Protein AF-A0A954S4J7-F1 (afdb_monomer)

pLDDT: mean 93.68, std 12.46, range [39.34, 98.88]

Sequence (283 aa):
RILLGSSFYEDWDGAEIFVKEDPLGNPIDSRHPWNQTTTPKPQKRDFDGKYTWVMSPRWWDKRTGDYLSLDTGGGAIARLWVTALAGSVDMGYVKATGQSVQIHLPKTASFPETSYEWKIPQWSNTLERDRARTYFQAYAAAASLFFLERAFEEVHVGRTKTWTEFTVPENAIGCGFHEAVRGVLSHHSVIRDGKIANYHPYPPTSWNASPRDSLGTPGPYEDAVQNTPLFEENNQDNFKGIDIMRTVRSFDPCLPCGVHMYLGKGKEIQIRHSPTFGVQIPT

Nearest PDB structures (foldseek):
  5aa5-assembly1_E  TM=9.969E-01  e=4.968E-37  Cupriavidus necator H16
  1e3d-assembly2_D  TM=8.107E-01  e=2.197E-09  Desulfovibrio desulfuricans
  8dqv-assembly1_C  TM=7.044E-01  e=3.181E-10  Mycolicibacterium smegmatis MC2 155
  4u9h-assembly1_L  TM=7.704E-01  e=5.607E-09  Nitratidesulfovibrio vulgaris str. 'Miyazaki F'
  1yq9-assembly1_H  TM=7.825E-01  e=1.132E-08  Megalodesulfovibrio gigas

Solvent-accessible surface area (backbone atoms only — not comparable to full-atom values): 16185 Å² total; per-residue (Å²): 68,55,42,47,57,20,25,42,49,52,82,48,85,90,52,77,75,75,45,62,51,48,100,86,68,47,80,44,54,67,41,28,58,64,21,60,56,91,44,80,41,94,71,79,75,32,89,95,50,34,58,39,74,27,42,19,45,27,47,72,38,85,90,80,70,43,70,40,58,61,60,30,45,25,11,30,32,44,52,49,50,52,44,6,54,64,43,77,46,74,63,87,27,36,33,30,71,47,61,23,34,40,30,40,42,74,59,54,99,88,44,73,58,48,74,48,70,52,62,68,68,97,59,98,46,47,66,48,19,48,50,28,41,58,53,41,53,53,41,52,55,24,51,47,51,51,52,49,54,55,50,49,54,38,48,76,73,66,58,71,83,87,79,78,93,81,79,85,55,48,64,48,75,51,74,50,80,47,79,46,84,38,13,56,27,39,37,25,41,32,32,45,85,62,36,84,70,38,78,36,75,48,37,32,33,20,28,26,59,10,42,36,26,75,85,64,54,53,10,39,46,56,48,53,45,77,70,51,77,82,77,71,88,55,52,86,93,68,56,79,55,62,54,54,54,47,50,49,50,30,36,57,77,42,66,55,57,22,56,72,61,77,67,82,91,66,74,89,77,85,81,78,91,66,98,63,91,84,78,85,75,84,131

Radius of gyration: 22.81 Å; Cα contacts (8 Å, |Δi|>4): 476; chains: 1; bounding box: 56×56×60 Å

Foldseek 3Di:
DWFAWQAQWDFCVVPDAQDQADPVRHGDDCRHQNNGDTGGHDDDADPVTHHYNQIAQFDQDPVVRDGHLDACLQPQLNVFVCQQQVQPDDLVQWGRDNFWIKGWDDDDPPGHTDIDIGGNDPDSALVSLVVSLVVVVSVVVSVVVSVVVVVVVCVVVPNPDDDDDDDQDQWDWDKDWDRDSLGTWMWTFTHHRSHTPGIDIQDRLSSQVHQQGNVRDGHNLVVNLVVFDDPDPDDPVPDPVVRSVSRNCSSPHDVCNRNVDDCDPHDDDPDDDDPDPDDDDDD

Mean predicted aligned error: 5.9 Å

Structure (mmCIF, N/CA/C/O backbone):
data_AF-A0A954S4J7-F1
#
_entry.id   AF-A0A954S4J7-F1
#
loop_
_atom_site.group_PDB
_atom_site.id
_atom_site.type_symbol
_atom_site.label_atom_id
_atom_site.label_alt_id
_atom_site.label_comp_id
_atom_site.label_asym_id
_atom_site.label_entity_id
_atom_site.label_seq_id
_atom_site.pdbx_PDB_ins_code
_atom_site.Cartn_x
_atom_site.Cartn_y
_atom_site.Cartn_z
_atom_site.occupancy
_atom_site.B_iso_or_equiv
_atom_site.auth_seq_id
_atom_site.auth_comp_id
_atom_site.auth_asym_id
_atom_site.auth_atom_id
_atom_site.pdbx_PDB_model_num
ATOM 1 N N . ARG A 1 1 ? -5.813 -8.323 9.628 1.00 93.88 1 ARG A N 1
ATOM 2 C CA . ARG A 1 1 ? -6.948 -8.115 10.556 1.00 93.88 1 ARG A CA 1
ATOM 3 C C . ARG A 1 1 ? -7.154 -6.619 10.711 1.00 93.88 1 ARG A C 1
ATOM 5 O O . ARG A 1 1 ? -6.180 -5.880 10.635 1.00 93.88 1 ARG A O 1
ATOM 12 N N . ILE A 1 2 ? -8.388 -6.173 10.881 1.00 96.69 2 ILE A N 1
ATOM 13 C CA . ILE A 1 2 ? -8.713 -4.772 11.123 1.00 96.69 2 ILE A CA 1
ATOM 14 C C . ILE A 1 2 ? -9.024 -4.634 12.603 1.00 96.69 2 ILE A C 1
ATOM 16 O O . ILE A 1 2 ? -9.966 -5.247 13.100 1.00 96.69 2 ILE A O 1
ATOM 20 N N . LEU A 1 3 ? -8.194 -3.870 13.301 1.00 97.56 3 LEU A N 1
ATOM 21 C CA . LEU A 1 3 ? -8.408 -3.524 14.696 1.00 97.56 3 LEU A CA 1
ATOM 22 C C . LEU A 1 3 ? -9.011 -2.120 14.799 1.00 97.56 3 LEU A C 1
ATOM 24 O O . LEU A 1 3 ? -8.977 -1.321 13.856 1.00 97.56 3 LEU A O 1
ATOM 28 N N . LEU A 1 4 ? -9.554 -1.838 15.978 1.00 96.69 4 LEU A N 1
ATOM 29 C CA . LEU A 1 4 ? -9.932 -0.500 16.422 1.00 96.69 4 LEU A CA 1
ATOM 30 C C . LEU A 1 4 ? -8.982 -0.079 17.553 1.00 96.69 4 LEU A C 1
ATOM 32 O O . LEU A 1 4 ? -7.817 -0.454 17.535 1.00 96.69 4 LEU A O 1
ATOM 36 N N . GLY A 1 5 ? -9.463 0.704 18.516 1.00 95.44 5 GLY A N 1
ATOM 37 C CA . GLY A 1 5 ? -8.677 1.325 19.582 1.00 95.44 5 GLY A CA 1
ATOM 38 C C . GLY A 1 5 ? -9.036 2.800 19.634 1.00 95.44 5 GLY A C 1
ATOM 39 O O . GLY A 1 5 ? -9.903 3.211 20.403 1.00 95.44 5 GLY A O 1
ATOM 40 N N . SER A 1 6 ? -8.482 3.564 18.697 1.00 98.12 6 SER A N 1
ATOM 41 C CA . SER A 1 6 ? -8.613 5.024 18.668 1.00 98.12 6 SER A CA 1
ATOM 42 C C . SER A 1 6 ? -9.487 5.582 17.534 1.00 98.12 6 SER A C 1
ATOM 44 O O . SER A 1 6 ? -9.413 6.771 17.202 1.00 98.12 6 SER A O 1
ATOM 46 N N . SER A 1 7 ? -10.349 4.745 16.954 1.00 97.81 7 SER A N 1
ATOM 47 C CA . SER A 1 7 ? -11.190 5.100 15.804 1.00 97.81 7 SER A CA 1
ATOM 48 C C . SER A 1 7 ? -12.656 5.358 16.179 1.00 97.81 7 SER A C 1
ATOM 50 O O . SER A 1 7 ? -13.206 4.700 17.065 1.00 97.81 7 SER A O 1
ATOM 52 N N . PHE A 1 8 ? -13.322 6.273 15.470 1.00 97.38 8 PHE A N 1
ATOM 53 C CA . PHE A 1 8 ? -14.726 6.676 15.673 1.00 97.38 8 PHE A CA 1
ATOM 54 C C . PHE A 1 8 ? -15.763 5.653 15.167 1.00 97.38 8 PHE A C 1
ATOM 56 O O . PHE A 1 8 ? -16.709 5.995 14.459 1.00 97.38 8 PHE A O 1
ATOM 63 N N . TYR A 1 9 ? -15.599 4.387 15.541 1.00 96.75 9 TYR A N 1
ATOM 64 C CA . TYR A 1 9 ? -16.525 3.300 15.219 1.00 96.75 9 TYR A CA 1
ATOM 65 C C . TYR A 1 9 ? -16.860 2.494 16.469 1.00 96.75 9 TYR A C 1
ATOM 67 O O . TYR A 1 9 ? -16.094 2.483 17.443 1.00 96.75 9 TYR A O 1
ATOM 75 N N . GLU A 1 10 ? -18.013 1.840 16.449 1.00 96.50 10 GLU A N 1
ATOM 76 C CA . GLU A 1 10 ? -18.297 0.722 17.346 1.00 96.50 10 GLU A CA 1
ATOM 77 C C . GLU A 1 10 ? -17.589 -0.530 16.838 1.00 96.50 10 GLU A C 1
ATOM 79 O O . GLU A 1 10 ? -17.357 -0.676 15.636 1.00 96.50 10 GLU A O 1
ATOM 84 N N . ASP A 1 11 ? -17.198 -1.395 17.771 1.00 96.62 11 ASP A N 1
ATOM 85 C CA . ASP A 1 11 ? -16.653 -2.694 17.403 1.00 96.62 11 ASP A CA 1
ATOM 86 C C . ASP A 1 11 ? -17.774 -3.594 16.869 1.00 96.62 11 ASP A C 1
ATOM 88 O O . ASP A 1 11 ? -18.941 -3.419 17.218 1.00 96.62 11 ASP A O 1
ATOM 92 N N . TRP A 1 12 ? -17.418 -4.554 16.022 1.00 96.56 12 TRP A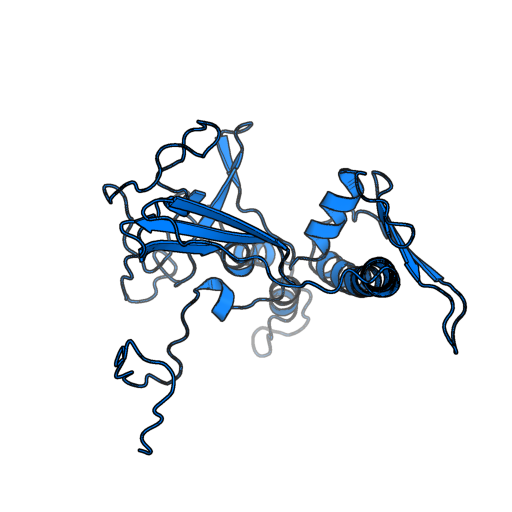 N 1
ATOM 93 C CA . TRP A 1 12 ? -18.344 -5.523 15.436 1.00 96.56 12 TRP A CA 1
ATOM 94 C C . TRP A 1 12 ? -18.236 -6.898 16.106 1.00 96.56 12 TRP A C 1
ATOM 96 O O . TRP A 1 12 ? -18.626 -7.913 15.528 1.00 96.56 12 TRP A O 1
ATOM 106 N N . ASP A 1 13 ? -17.716 -6.952 17.332 1.00 93.31 13 ASP A N 1
ATOM 107 C CA . ASP A 1 13 ? -17.745 -8.166 18.143 1.00 93.31 13 ASP A CA 1
ATOM 108 C C . ASP A 1 13 ? -19.202 -8.620 18.347 1.00 93.31 13 ASP A C 1
ATOM 110 O O . ASP A 1 13 ? -20.055 -7.870 18.820 1.00 93.31 13 ASP A O 1
ATOM 114 N N . GLY A 1 14 ? -19.497 -9.862 17.955 1.00 90.25 14 GLY A N 1
ATOM 115 C CA . GLY A 1 14 ? -20.855 -10.414 17.981 1.00 90.25 14 GLY A CA 1
ATOM 116 C C . GLY A 1 14 ? -21.740 -10.026 16.789 1.00 90.25 14 GLY A C 1
ATOM 117 O O . GLY A 1 14 ? -22.889 -10.464 16.740 1.00 90.25 14 GLY A O 1
ATOM 118 N N . ALA A 1 15 ? -21.228 -9.256 15.822 1.00 94.50 15 ALA A N 1
ATOM 119 C CA . ALA A 1 15 ? -21.902 -9.050 14.542 1.00 94.50 15 ALA A CA 1
ATOM 120 C C . ALA A 1 15 ? -21.935 -10.343 13.704 1.00 94.50 15 ALA A C 1
ATOM 122 O O . ALA A 1 15 ? -21.270 -11.338 14.009 1.00 94.50 15 ALA A O 1
ATOM 123 N N . GLU A 1 16 ? -22.721 -10.325 12.626 1.00 95.50 16 GLU A N 1
ATOM 124 C CA . GLU A 1 16 ? -22.793 -11.438 11.681 1.00 95.50 16 GLU A CA 1
ATOM 125 C C . GLU A 1 16 ? -21.409 -11.766 11.097 1.00 95.50 16 GLU A C 1
ATOM 127 O O . GLU A 1 16 ? -20.689 -10.894 10.611 1.00 95.50 16 GLU A O 1
ATOM 132 N N . ILE A 1 17 ? -21.060 -13.054 11.096 1.00 97.31 17 ILE A N 1
ATOM 133 C CA . ILE A 1 17 ? -19.894 -13.574 10.381 1.00 97.31 17 ILE A CA 1
ATOM 134 C C . ILE A 1 17 ? -20.345 -14.026 8.995 1.00 97.31 17 ILE A C 1
ATOM 136 O O . ILE A 1 17 ? -21.015 -15.051 8.859 1.00 97.31 17 ILE A O 1
ATOM 140 N N . PHE A 1 18 ? -19.956 -13.270 7.970 1.00 97.44 18 PHE A N 1
ATOM 141 C CA . PHE A 1 18 ? -20.301 -13.551 6.578 1.00 97.44 18 PHE A CA 1
ATOM 142 C C . PHE A 1 18 ? -19.505 -14.725 5.996 1.00 97.44 18 PHE A C 1
ATOM 144 O O . PHE A 1 18 ? -20.047 -15.518 5.229 1.00 97.44 18 PHE A O 1
ATOM 151 N N . VAL A 1 19 ? -18.221 -14.836 6.344 1.00 98.12 19 VAL A N 1
ATOM 152 C CA . VAL A 1 19 ? -17.259 -15.764 5.737 1.00 98.12 19 VAL A CA 1
ATOM 153 C C . VAL A 1 19 ? -16.455 -16.458 6.830 1.00 98.12 19 VAL A C 1
ATOM 155 O O . VAL A 1 19 ? -15.641 -15.835 7.507 1.00 98.12 19 VAL A O 1
ATOM 158 N N . LYS A 1 20 ? -16.676 -17.763 7.007 1.00 98.06 20 LYS A N 1
ATOM 159 C CA . LYS A 1 20 ? -15.947 -18.580 7.994 1.00 98.06 20 LYS A CA 1
ATOM 160 C C . LYS A 1 20 ? -14.688 -19.220 7.422 1.00 98.06 20 LYS A C 1
ATOM 162 O O . LYS A 1 20 ? -13.724 -19.403 8.156 1.00 98.06 20 LYS A O 1
ATOM 167 N N . GLU A 1 21 ? -14.706 -19.538 6.134 1.00 98.38 21 GLU A N 1
ATOM 168 C CA . GLU A 1 21 ? -13.614 -20.192 5.419 1.00 98.38 21 GLU A CA 1
ATOM 169 C C . GLU A 1 21 ? -13.443 -19.555 4.036 1.00 98.38 21 GLU A C 1
ATOM 171 O O . GLU A 1 21 ? -14.410 -19.053 3.455 1.00 98.38 21 GLU A O 1
ATOM 176 N N . ASP A 1 22 ? -12.216 -19.542 3.522 1.00 98.12 22 ASP A N 1
ATOM 177 C CA . ASP A 1 22 ? -11.942 -19.158 2.136 1.00 98.12 22 ASP A CA 1
ATOM 178 C C . ASP A 1 22 ? -12.245 -20.314 1.158 1.00 98.12 22 ASP A C 1
ATOM 180 O O . ASP A 1 22 ? -12.532 -21.434 1.588 1.00 98.12 22 ASP A O 1
ATOM 184 N N . PRO A 1 23 ? -12.168 -20.097 -0.170 1.00 97.94 23 PRO A N 1
ATOM 185 C CA . PRO A 1 23 ? -12.419 -21.159 -1.148 1.00 97.94 23 PRO A CA 1
ATOM 186 C C . PRO A 1 23 ? -11.459 -22.360 -1.069 1.00 97.94 23 PRO A C 1
ATOM 188 O O . PRO A 1 23 ? -11.697 -23.367 -1.731 1.00 97.94 23 PRO A O 1
ATOM 191 N N . LEU A 1 24 ? -10.370 -22.256 -0.302 1.00 98.12 24 LEU A N 1
ATOM 192 C CA . LEU A 1 24 ? -9.398 -23.322 -0.065 1.00 98.12 24 LEU A CA 1
ATOM 193 C C . LEU A 1 24 ? -9.614 -24.021 1.292 1.00 98.12 24 LEU A C 1
ATOM 195 O O . LEU A 1 24 ? -8.842 -24.913 1.637 1.00 98.12 24 LEU A O 1
ATOM 199 N N . GLY A 1 25 ? -10.649 -23.644 2.052 1.00 97.69 25 GLY A N 1
ATOM 200 C CA . GLY A 1 25 ? -10.978 -24.217 3.359 1.00 97.69 25 GLY A CA 1
ATOM 201 C C . GLY A 1 25 ? -10.166 -23.642 4.523 1.00 97.69 25 GLY A C 1
ATOM 202 O O . GLY A 1 25 ? -10.188 -24.197 5.621 1.00 97.69 25 GLY A O 1
ATOM 203 N N . ASN A 1 26 ? -9.424 -22.547 4.325 1.00 98.12 26 ASN A N 1
ATOM 204 C CA . ASN A 1 26 ? -8.690 -21.918 5.421 1.00 98.12 26 ASN A CA 1
ATOM 205 C C . ASN A 1 26 ? -9.641 -21.086 6.290 1.00 98.12 26 ASN A C 1
ATOM 207 O O . ASN A 1 26 ? -10.449 -20.335 5.741 1.00 98.12 26 ASN A O 1
ATOM 211 N N . PRO A 1 27 ? -9.509 -21.123 7.628 1.00 97.94 27 PRO A N 1
ATOM 212 C CA . PRO A 1 27 ? -10.371 -20.352 8.514 1.00 97.94 27 PRO A CA 1
ATOM 213 C C . PRO A 1 27 ? -10.145 -18.844 8.350 1.00 97.94 27 PRO A C 1
ATOM 215 O O . PRO A 1 27 ? -9.007 -18.363 8.326 1.00 97.94 27 PRO A O 1
ATOM 218 N N . ILE A 1 28 ? -11.242 -18.090 8.304 1.00 98.06 28 ILE A N 1
ATOM 219 C CA . ILE A 1 28 ? -11.262 -16.632 8.192 1.00 98.06 28 ILE A CA 1
ATOM 220 C C . ILE A 1 28 ? -11.672 -16.007 9.521 1.00 98.06 28 ILE A C 1
ATOM 222 O O . ILE A 1 28 ? -12.700 -16.320 10.117 1.00 98.06 28 ILE A O 1
ATOM 226 N N . ASP A 1 29 ? -10.835 -15.081 9.976 1.00 97.56 29 ASP A N 1
ATOM 227 C CA . ASP A 1 29 ? -10.998 -14.380 11.242 1.00 97.56 29 ASP A CA 1
ATOM 228 C C . ASP A 1 29 ? -12.193 -13.409 11.233 1.00 97.56 29 ASP A C 1
ATOM 230 O O . ASP A 1 29 ? -12.490 -12.788 10.208 1.00 97.56 29 ASP A O 1
ATOM 234 N N . SER A 1 30 ? -12.843 -13.192 12.380 1.00 97.31 30 SER A N 1
ATOM 235 C CA . SER A 1 30 ? -13.916 -12.192 12.511 1.00 97.31 30 SER A CA 1
ATOM 236 C C . SER A 1 30 ? -13.426 -10.757 12.279 1.00 97.31 30 SER A C 1
ATOM 238 O O . SER A 1 30 ? -14.190 -9.894 11.855 1.00 97.31 30 SER A O 1
ATOM 240 N N . ARG A 1 31 ? -12.132 -10.492 12.491 1.00 97.38 31 ARG A N 1
ATOM 241 C CA . ARG A 1 31 ? -11.471 -9.215 12.187 1.00 97.38 31 ARG A CA 1
ATOM 242 C C . ARG A 1 31 ? -10.925 -9.157 10.756 1.00 97.38 31 ARG A C 1
ATOM 244 O O . ARG A 1 31 ? -10.194 -8.225 10.416 1.00 97.38 31 ARG A O 1
ATOM 251 N N . HIS A 1 32 ? -11.173 -10.157 9.910 1.00 98.31 32 HIS A N 1
ATOM 252 C CA . HIS A 1 32 ? -10.853 -10.078 8.482 1.00 98.31 32 HIS A CA 1
ATOM 253 C C . HIS A 1 32 ? -11.848 -9.142 7.767 1.00 98.31 32 HIS A C 1
ATOM 255 O O . HIS A 1 32 ? -13.025 -9.170 8.121 1.00 98.31 32 HIS A O 1
ATOM 261 N N . PRO A 1 33 ? -11.446 -8.361 6.741 1.00 98.19 33 PRO A N 1
ATOM 262 C CA . PRO A 1 33 ? -12.355 -7.439 6.049 1.00 98.19 33 PRO A CA 1
ATOM 263 C C . PRO A 1 33 ? -13.640 -8.072 5.495 1.00 98.19 33 PRO A C 1
ATOM 265 O O . PRO A 1 33 ? -14.658 -7.400 5.429 1.00 98.19 33 PRO A O 1
ATOM 268 N N . TRP A 1 34 ? -13.638 -9.365 5.149 1.00 98.50 34 TRP A N 1
ATOM 269 C CA . TRP A 1 34 ? -14.873 -10.075 4.764 1.00 98.50 34 TRP A CA 1
ATOM 270 C C . TRP A 1 34 ? -15.947 -10.115 5.862 1.00 98.50 34 TRP A C 1
ATOM 272 O O . TRP A 1 34 ? -17.127 -10.207 5.537 1.00 98.50 34 TRP A O 1
ATOM 282 N N . ASN A 1 35 ? -15.551 -10.054 7.134 1.00 98.44 35 ASN A N 1
ATOM 283 C CA . ASN A 1 35 ? -16.431 -10.171 8.302 1.00 98.44 35 ASN A CA 1
ATOM 284 C C . ASN A 1 35 ? -16.611 -8.856 9.059 1.00 98.44 35 ASN A C 1
ATOM 286 O O . ASN A 1 35 ? -17.259 -8.818 10.102 1.00 98.44 35 ASN A O 1
ATOM 290 N N . GLN A 1 36 ? -16.021 -7.775 8.564 1.00 98.12 36 GLN A N 1
ATOM 291 C CA . GLN A 1 36 ? -16.149 -6.484 9.206 1.00 98.12 36 GLN A CA 1
ATOM 292 C C . GLN A 1 36 ? -17.562 -5.932 9.028 1.00 98.12 36 GLN A C 1
ATOM 294 O O . GLN A 1 36 ? -18.122 -5.985 7.936 1.00 98.12 36 GLN A O 1
ATOM 299 N N . THR A 1 37 ? -18.091 -5.317 10.085 1.00 97.50 37 THR A N 1
ATOM 300 C CA . THR A 1 37 ? -19.268 -4.446 10.018 1.00 97.50 37 THR A CA 1
ATOM 301 C C . THR A 1 37 ? -18.855 -3.042 10.444 1.00 97.50 37 THR A C 1
ATOM 303 O O . THR A 1 37 ? -18.303 -2.849 11.524 1.00 97.50 37 THR A O 1
ATOM 306 N N . THR A 1 38 ? -19.074 -2.046 9.584 1.00 96.69 38 THR A N 1
ATOM 307 C CA . THR A 1 38 ? -18.667 -0.662 9.869 1.00 96.69 38 THR A CA 1
ATOM 308 C C . THR A 1 38 ? -19.826 0.115 10.484 1.00 96.69 38 THR A C 1
ATOM 310 O O . THR A 1 38 ? -20.718 0.561 9.765 1.00 96.69 38 THR A O 1
ATOM 313 N N . THR A 1 39 ? -19.776 0.342 11.798 1.00 95.94 39 THR A N 1
ATOM 314 C CA . THR A 1 39 ? -20.784 1.129 12.531 1.00 95.94 39 THR A CA 1
ATOM 315 C C . THR A 1 39 ? -20.171 2.453 13.005 1.00 95.94 39 THR A C 1
ATOM 317 O O . THR A 1 39 ? -19.455 2.471 14.010 1.00 95.94 39 THR A O 1
ATOM 320 N N . PRO A 1 40 ? -20.369 3.575 12.284 1.00 95.44 40 PRO A N 1
ATOM 321 C CA . PRO A 1 40 ? -19.773 4.859 12.647 1.00 95.44 40 PRO A CA 1
ATOM 322 C C . PRO A 1 40 ? -20.372 5.415 13.942 1.00 95.44 40 PRO A C 1
ATOM 324 O O . PRO A 1 40 ? -21.587 5.433 14.125 1.00 95.44 40 PRO A O 1
ATOM 327 N N . LYS A 1 41 ? -19.510 5.949 14.810 1.00 95.56 41 LYS A N 1
ATOM 328 C CA . LYS A 1 41 ? -19.879 6.589 16.077 1.00 95.56 41 LYS A CA 1
ATOM 329 C C . LYS A 1 41 ? -19.254 7.980 16.164 1.00 95.56 41 LYS A C 1
ATOM 331 O O . LYS A 1 41 ? -18.162 8.125 16.716 1.00 95.56 41 LYS A O 1
ATOM 336 N N . PRO A 1 42 ? -19.913 9.014 15.610 1.00 94.81 42 PRO A N 1
ATOM 337 C CA . PRO A 1 42 ? -19.450 10.389 15.742 1.00 94.81 42 PRO A CA 1
ATOM 338 C C . PRO A 1 42 ? -19.309 10.775 17.217 1.00 94.81 42 PRO A C 1
ATOM 340 O O . PRO A 1 42 ? -20.234 10.601 18.008 1.00 94.81 42 PRO A O 1
ATOM 343 N N . GLN A 1 43 ? -18.150 11.307 17.592 1.00 92.69 43 GLN A N 1
ATOM 344 C CA . GLN A 1 43 ? -17.857 11.687 18.971 1.00 92.69 43 GLN A CA 1
ATOM 345 C C . GLN A 1 43 ? -16.821 12.811 19.031 1.00 92.69 43 GLN A C 1
ATOM 347 O O . GLN A 1 43 ? -16.161 13.128 18.038 1.00 92.69 43 GLN A O 1
ATOM 352 N N . LYS A 1 44 ? -16.671 13.424 20.211 1.00 95.38 44 LYS A N 1
ATOM 353 C CA . LYS A 1 44 ? -15.612 14.407 20.459 1.00 95.38 44 LYS A CA 1
ATOM 354 C C . LYS A 1 44 ? -14.246 13.726 20.313 1.00 95.38 44 LYS A C 1
ATOM 356 O O . LYS A 1 44 ? -14.050 12.618 20.807 1.00 95.38 44 LYS A O 1
ATOM 361 N N . ARG A 1 45 ? -13.314 14.407 19.643 1.00 97.50 45 ARG A N 1
ATOM 362 C CA . ARG A 1 45 ? -11.919 13.971 19.536 1.00 97.50 45 ARG A CA 1
ATOM 363 C C . ARG A 1 45 ? -11.240 14.038 20.902 1.00 97.50 45 ARG A C 1
ATOM 365 O O . ARG A 1 45 ? -11.246 15.100 21.525 1.00 97.50 45 ARG A O 1
ATOM 372 N N . ASP A 1 46 ? -10.626 12.929 21.287 1.00 97.25 46 ASP A N 1
ATOM 373 C CA . ASP A 1 46 ? -9.839 12.768 22.503 1.00 97.25 46 ASP A CA 1
ATOM 374 C C . ASP A 1 46 ? -8.563 11.976 22.182 1.00 97.25 46 ASP A C 1
ATOM 376 O O . ASP A 1 46 ? -8.640 10.830 21.737 1.00 97.25 46 ASP A O 1
ATOM 380 N N . PHE A 1 47 ? -7.397 12.604 22.351 1.00 96.25 47 PHE A N 1
ATOM 381 C CA . PHE A 1 47 ? -6.107 12.003 21.995 1.00 96.25 47 PHE A CA 1
ATOM 382 C C . PHE A 1 47 ? -5.656 10.911 22.972 1.00 96.25 47 PHE A C 1
ATOM 384 O O . PHE A 1 47 ? -4.829 10.090 22.585 1.00 96.25 47 PHE A O 1
ATOM 391 N N . ASP A 1 48 ? -6.254 10.847 24.164 1.00 95.38 48 ASP A N 1
ATOM 392 C CA . ASP A 1 48 ? -6.058 9.745 25.114 1.00 95.38 48 ASP A CA 1
ATOM 393 C C . ASP A 1 48 ? -7.059 8.594 24.879 1.00 95.38 48 ASP A C 1
ATOM 395 O O . ASP A 1 48 ? -6.966 7.533 25.495 1.00 95.38 48 ASP A O 1
ATOM 399 N N . GLY A 1 49 ? -8.014 8.782 23.959 1.00 96.25 49 GLY A N 1
ATOM 400 C CA . GLY A 1 49 ? -9.037 7.807 23.598 1.00 96.25 49 GLY A CA 1
ATOM 401 C C . GLY A 1 49 ? -9.171 7.644 22.085 1.00 96.25 49 GLY A C 1
ATOM 402 O O . GLY A 1 49 ? -8.275 7.140 21.402 1.00 96.25 49 GLY A O 1
ATOM 403 N N . LYS A 1 50 ? -10.328 8.042 21.542 1.00 97.50 50 LYS A N 1
ATOM 404 C CA . LYS A 1 50 ? -10.599 7.991 20.098 1.00 97.50 50 LYS A CA 1
ATOM 405 C C . LYS A 1 50 ? -10.421 9.368 19.476 1.00 97.50 50 LYS A C 1
ATOM 407 O O . LYS A 1 50 ? -11.042 10.343 19.911 1.00 97.50 50 LYS A O 1
ATOM 412 N N . TYR A 1 51 ? -9.635 9.434 18.405 1.00 97.69 51 TYR A N 1
ATOM 413 C CA . TYR A 1 51 ? -9.245 10.704 17.798 1.00 97.69 51 TYR A CA 1
ATOM 414 C C . TYR A 1 51 ? -9.281 10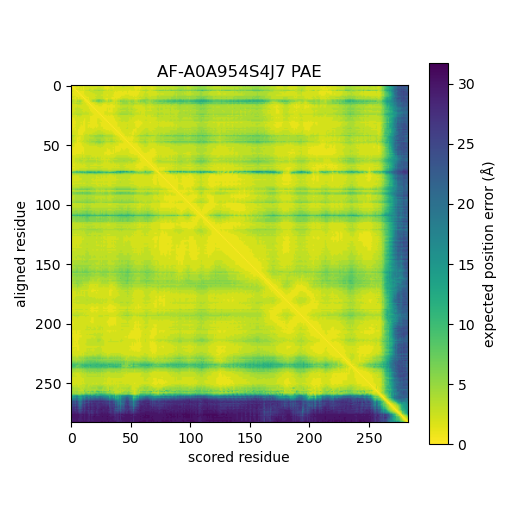.758 16.272 1.00 97.69 51 TYR A C 1
ATOM 416 O O . TYR A 1 51 ? -8.998 11.818 15.705 1.00 97.69 51 TYR A O 1
ATOM 424 N N . THR A 1 52 ? -9.646 9.671 15.589 1.00 97.69 52 THR A N 1
ATOM 425 C CA . THR A 1 52 ? -9.637 9.633 14.121 1.00 97.69 52 THR A CA 1
ATOM 426 C C . THR A 1 52 ? -10.739 8.759 13.521 1.00 97.69 52 THR A C 1
ATOM 428 O O . THR A 1 52 ? -11.292 7.874 14.167 1.00 97.69 52 THR A O 1
ATOM 431 N N . TRP A 1 53 ? -11.052 8.998 12.246 1.00 97.56 53 TRP A N 1
ATOM 432 C CA . TRP A 1 53 ? -11.910 8.131 11.430 1.00 97.56 53 TRP A CA 1
ATOM 433 C C . TRP A 1 53 ? -11.137 7.004 10.734 1.00 97.56 53 TRP A C 1
ATOM 435 O O . TRP A 1 53 ? -11.749 6.135 10.122 1.00 97.56 53 TRP A O 1
ATOM 445 N N . VAL A 1 54 ? -9.806 7.005 10.780 1.00 97.62 54 VAL A N 1
ATOM 446 C CA . VAL A 1 54 ? -9.005 5.916 10.204 1.00 97.62 54 VAL A CA 1
ATOM 447 C C . VAL A 1 54 ? -9.037 4.730 11.173 1.00 97.62 54 VAL A C 1
ATOM 449 O O . VAL A 1 54 ? -8.892 4.922 12.380 1.00 97.62 54 VAL A O 1
ATOM 452 N N . MET A 1 55 ? -9.275 3.518 10.667 1.00 98.38 55 MET A N 1
ATOM 453 C CA . MET A 1 55 ? -9.180 2.272 11.450 1.00 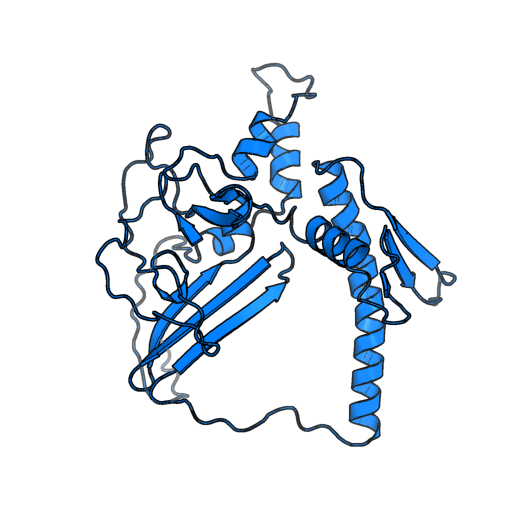98.38 55 MET A CA 1
ATOM 454 C C . MET A 1 55 ? -7.721 1.821 11.616 1.00 98.38 55 MET A C 1
ATOM 456 O O . MET A 1 55 ? -6.821 2.437 11.047 1.00 98.38 55 MET A O 1
ATOM 460 N N . SER A 1 56 ? -7.478 0.725 12.339 1.00 98.50 56 SER A N 1
ATOM 461 C CA . SER A 1 56 ? -6.130 0.185 12.561 1.00 98.50 56 SER A CA 1
ATOM 462 C C . SER A 1 56 ? -5.920 -1.175 11.882 1.00 98.50 56 SER A C 1
ATOM 464 O O . SER A 1 56 ? -5.957 -2.213 12.546 1.00 98.50 56 SER A O 1
ATOM 466 N N . PRO A 1 57 ? -5.699 -1.228 10.551 1.00 98.38 57 PRO A N 1
ATOM 467 C CA . PRO A 1 57 ? -5.248 -2.444 9.886 1.00 98.38 57 PRO A CA 1
ATOM 468 C C . PRO A 1 57 ? -3.923 -2.929 10.476 1.00 98.38 57 PRO A C 1
ATOM 470 O O . PRO A 1 57 ? -2.981 -2.151 10.645 1.00 98.38 57 PRO A O 1
ATOM 473 N N . ARG A 1 58 ? -3.851 -4.225 10.769 1.00 98.50 58 ARG A N 1
ATOM 474 C CA . ARG A 1 58 ? -2.644 -4.913 11.226 1.00 98.50 58 ARG A CA 1
ATOM 475 C C . ARG A 1 58 ? -2.472 -6.240 10.511 1.00 98.50 58 ARG A C 1
ATOM 477 O O . ARG A 1 58 ? -3.447 -6.915 10.150 1.00 98.50 58 ARG A O 1
ATOM 484 N N . TRP A 1 59 ? -1.224 -6.642 10.337 1.00 98.38 59 TRP A N 1
ATOM 485 C CA . TRP A 1 59 ? -0.886 -7.940 9.777 1.00 98.38 59 TRP A CA 1
ATOM 486 C C . TRP A 1 59 ? -0.475 -8.890 10.894 1.00 98.38 59 TRP A C 1
ATOM 488 O O . TRP A 1 59 ? 0.398 -8.569 11.690 1.00 98.38 59 TRP A O 1
ATOM 498 N N . TRP A 1 60 ? -1.143 -10.035 10.993 1.00 97.50 60 TRP A N 1
ATOM 499 C CA . TRP A 1 60 ? -0.854 -10.994 12.053 1.00 97.50 60 TRP A CA 1
ATOM 500 C C . TRP A 1 60 ? 0.359 -11.841 11.676 1.00 97.50 60 TRP A C 1
ATOM 502 O O . TRP A 1 60 ? 0.301 -12.603 10.710 1.00 97.50 60 TRP A O 1
ATOM 512 N N . ASP A 1 61 ? 1.433 -11.724 12.450 1.00 97.75 61 ASP A N 1
ATOM 513 C CA . ASP A 1 61 ? 2.618 -12.552 12.294 1.00 97.75 61 ASP A CA 1
ATOM 514 C C . ASP A 1 61 ? 2.505 -13.807 13.159 1.00 97.75 61 ASP A C 1
ATOM 516 O O . ASP A 1 61 ? 2.693 -13.778 14.372 1.00 97.75 61 ASP A O 1
ATOM 520 N N . LYS A 1 62 ? 2.241 -14.949 12.519 1.00 95.81 62 LYS A N 1
ATOM 521 C CA . LYS A 1 62 ? 2.137 -16.252 13.195 1.00 95.81 62 LYS A CA 1
ATOM 522 C C . LYS A 1 62 ? 3.415 -16.669 13.931 1.00 95.81 62 LYS A C 1
ATOM 524 O O . LYS A 1 62 ? 3.338 -17.534 14.797 1.00 95.81 62 LYS A O 1
ATOM 529 N N . ARG A 1 63 ? 4.577 -16.116 13.568 1.00 97.88 63 ARG A N 1
ATOM 530 C CA . ARG A 1 63 ? 5.877 -16.498 14.146 1.00 97.88 63 ARG A CA 1
ATOM 531 C C . ARG A 1 63 ? 6.055 -15.942 15.553 1.00 97.88 63 ARG A C 1
ATOM 533 O O . ARG A 1 63 ? 6.636 -16.618 16.393 1.00 97.88 63 ARG A O 1
ATOM 540 N N . THR A 1 64 ? 5.565 -14.728 15.791 1.00 97.38 64 THR A N 1
ATOM 541 C CA . THR A 1 64 ? 5.675 -14.042 17.087 1.00 97.38 64 THR A CA 1
ATOM 542 C C . THR A 1 64 ? 4.337 -13.947 17.815 1.00 97.38 64 THR A C 1
ATOM 544 O O . THR A 1 64 ? 4.306 -13.821 19.032 1.00 97.38 64 THR A O 1
ATOM 547 N N . GLY A 1 65 ? 3.226 -14.068 17.085 1.00 96.19 65 GLY A N 1
ATOM 548 C CA . GLY A 1 65 ? 1.876 -13.831 17.587 1.00 96.19 65 GLY A CA 1
ATOM 549 C C . GLY A 1 65 ? 1.430 -12.370 17.475 1.00 96.19 65 GLY A C 1
ATOM 550 O O . GLY A 1 65 ? 0.277 -12.080 17.793 1.00 96.19 65 GLY A O 1
ATOM 551 N N . ASP A 1 66 ? 2.293 -11.473 16.990 1.00 96.81 66 ASP A N 1
ATOM 552 C CA . ASP A 1 66 ? 2.057 -10.029 17.010 1.00 96.81 66 ASP A CA 1
ATOM 553 C C . ASP A 1 66 ? 1.135 -9.544 15.888 1.00 96.81 66 ASP A C 1
ATOM 555 O O . ASP A 1 66 ? 1.039 -10.122 14.800 1.00 96.81 66 ASP A O 1
ATOM 559 N N . TYR A 1 67 ? 0.498 -8.402 16.137 1.00 97.81 67 TYR A N 1
ATOM 560 C CA . TYR A 1 67 ? -0.216 -7.628 15.129 1.00 97.81 67 TYR A CA 1
ATOM 561 C C . TYR A 1 67 ? 0.672 -6.500 14.621 1.00 97.81 67 TYR A C 1
ATOM 563 O O . TYR A 1 67 ? 0.704 -5.405 15.174 1.00 97.81 67 TYR A O 1
ATOM 571 N N . LEU A 1 68 ? 1.395 -6.770 13.541 1.00 98.38 68 LEU A N 1
ATOM 572 C CA . LEU A 1 68 ? 2.351 -5.837 12.972 1.00 98.38 68 LEU A CA 1
ATOM 573 C C . LEU A 1 68 ? 1.646 -4.645 12.318 1.00 98.38 68 LEU A C 1
ATOM 575 O O . LEU A 1 68 ? 0.744 -4.795 11.482 1.00 98.38 68 LEU A O 1
ATOM 579 N N . SER A 1 69 ? 2.122 -3.455 12.669 1.00 97.81 69 SER A N 1
ATOM 580 C CA . SER A 1 69 ? 1.766 -2.178 12.051 1.00 97.81 69 SER A CA 1
ATOM 581 C C . SER A 1 69 ? 2.590 -1.986 10.773 1.00 97.81 69 SER A C 1
ATOM 583 O O . SER A 1 69 ? 3.538 -1.208 10.734 1.00 97.81 69 SER A O 1
ATOM 585 N N . LEU A 1 70 ? 2.289 -2.784 9.742 1.00 98.38 70 LEU A N 1
ATOM 586 C CA . LEU A 1 70 ? 3.015 -2.718 8.472 1.00 98.38 70 LEU A CA 1
ATOM 587 C C . LEU A 1 70 ? 2.733 -1.400 7.748 1.00 98.38 70 LEU A C 1
ATOM 589 O O . LEU A 1 70 ? 1.581 -0.977 7.623 1.00 98.38 70 LEU A O 1
ATOM 593 N N . ASP A 1 71 ? 3.788 -0.803 7.204 1.00 98.06 71 ASP A N 1
ATOM 594 C CA . ASP A 1 71 ? 3.711 0.353 6.329 1.00 98.06 71 ASP A CA 1
ATOM 595 C C . ASP A 1 71 ? 4.018 -0.027 4.878 1.00 98.06 71 ASP A C 1
ATOM 597 O O . ASP A 1 71 ? 4.664 -1.024 4.566 1.00 98.06 71 ASP A O 1
ATOM 601 N N . THR A 1 72 ? 3.531 0.796 3.963 1.00 96.31 72 THR A N 1
ATOM 602 C CA . THR A 1 72 ? 3.784 0.632 2.524 1.00 96.31 72 THR A CA 1
ATOM 603 C C . THR A 1 72 ? 4.923 1.519 2.027 1.00 96.31 72 THR A C 1
ATOM 605 O O . THR A 1 72 ? 5.274 1.482 0.848 1.00 96.31 72 THR A O 1
ATOM 608 N N . GLY A 1 73 ? 5.447 2.397 2.885 1.00 82.06 73 GLY A N 1
ATOM 609 C CA . GLY A 1 73 ? 6.435 3.419 2.565 1.00 82.06 73 GLY A CA 1
ATOM 610 C C . GLY A 1 73 ? 6.039 4.358 1.421 1.00 82.06 73 GLY A C 1
ATOM 611 O O . GLY A 1 73 ? 6.899 4.876 0.713 1.00 82.06 73 GLY A O 1
ATOM 612 N N . GLY A 1 74 ? 4.733 4.557 1.201 1.00 85.00 74 GLY A N 1
ATOM 613 C CA . GLY A 1 74 ? 4.208 5.292 0.045 1.00 85.00 74 GLY A CA 1
ATOM 614 C C . GLY A 1 74 ? 4.253 4.491 -1.263 1.00 85.00 74 GLY A C 1
ATOM 615 O O . GLY A 1 74 ? 4.274 5.076 -2.345 1.00 85.00 74 GLY A O 1
ATOM 616 N N . GLY A 1 75 ? 4.300 3.161 -1.161 1.00 94.88 75 GLY A N 1
ATOM 617 C CA . GLY A 1 75 ? 4.135 2.173 -2.224 1.00 94.88 75 GLY A CA 1
ATOM 618 C C . GLY A 1 75 ? 5.433 1.760 -2.894 1.00 94.88 75 GLY A C 1
ATOM 619 O O . GLY A 1 75 ? 5.760 0.577 -2.957 1.00 94.88 75 GLY A O 1
ATOM 620 N N . ALA A 1 76 ? 6.192 2.735 -3.390 1.00 98.25 76 ALA A N 1
ATOM 621 C CA . ALA A 1 76 ? 7.362 2.465 -4.218 1.00 98.25 76 ALA A CA 1
ATOM 622 C C . ALA A 1 76 ? 8.454 1.664 -3.492 1.00 98.25 76 ALA A C 1
ATOM 624 O O . ALA A 1 76 ? 8.947 0.681 -4.044 1.00 98.25 76 ALA A O 1
ATOM 625 N N . ILE A 1 77 ? 8.810 2.050 -2.260 1.00 98.62 77 ILE A N 1
ATOM 626 C CA . ILE A 1 77 ? 9.871 1.363 -1.511 1.00 98.62 77 ILE A CA 1
ATOM 627 C C . ILE A 1 77 ? 9.481 -0.083 -1.199 1.00 98.62 77 ILE A C 1
ATOM 629 O O . ILE A 1 77 ? 10.279 -0.975 -1.458 1.00 98.62 77 ILE A O 1
ATOM 633 N N . ALA A 1 78 ? 8.246 -0.332 -0.744 1.00 98.44 78 ALA A N 1
ATOM 634 C CA . ALA A 1 78 ? 7.779 -1.670 -0.392 1.00 98.44 78 ALA A CA 1
ATOM 635 C C . ALA A 1 78 ? 7.765 -2.594 -1.617 1.00 98.44 78 ALA A C 1
ATOM 637 O O . ALA A 1 78 ? 8.291 -3.706 -1.558 1.00 98.44 78 ALA A O 1
ATOM 638 N N . ARG A 1 79 ? 7.255 -2.106 -2.759 1.00 98.50 79 ARG A N 1
ATOM 639 C CA . ARG A 1 79 ? 7.258 -2.857 -4.023 1.00 98.50 79 ARG A CA 1
ATOM 640 C C . ARG A 1 79 ? 8.659 -3.232 -4.473 1.00 98.50 79 ARG A C 1
ATOM 642 O O . ARG A 1 79 ? 8.893 -4.389 -4.816 1.00 98.50 79 ARG A O 1
ATOM 649 N N . LEU A 1 80 ? 9.576 -2.266 -4.488 1.00 98.75 80 LEU A N 1
ATOM 650 C CA . LEU A 1 80 ? 10.948 -2.505 -4.926 1.00 98.75 80 LEU A CA 1
ATOM 651 C C . LEU A 1 80 ? 11.667 -3.477 -3.984 1.00 98.75 80 LEU A C 1
ATOM 653 O O . LEU A 1 80 ? 12.349 -4.376 -4.464 1.00 98.75 80 LEU A O 1
ATOM 657 N N . TRP A 1 81 ? 11.457 -3.358 -2.670 1.00 98.69 81 TRP A N 1
ATOM 658 C CA . TRP A 1 81 ? 12.072 -4.229 -1.664 1.00 98.69 81 TRP A CA 1
ATOM 659 C C . TRP A 1 81 ? 11.612 -5.683 -1.823 1.00 98.69 81 TRP A C 1
ATOM 661 O O . TRP A 1 81 ? 12.439 -6.583 -1.957 1.00 98.69 81 TRP A O 1
ATOM 671 N N . VAL A 1 82 ? 10.295 -5.908 -1.909 1.00 98.12 82 VAL A N 1
ATOM 672 C CA . VAL A 1 82 ? 9.722 -7.249 -2.110 1.00 98.12 82 VAL A CA 1
ATOM 673 C C . VAL A 1 82 ? 10.126 -7.822 -3.468 1.00 98.12 82 VAL A C 1
ATOM 675 O O . VAL A 1 82 ? 10.550 -8.972 -3.537 1.00 98.12 82 VAL A O 1
ATOM 678 N N . THR A 1 83 ? 10.056 -7.026 -4.541 1.00 98.56 83 THR A N 1
ATOM 679 C CA . THR A 1 83 ? 10.441 -7.467 -5.893 1.00 98.56 83 THR A CA 1
ATOM 680 C C . THR A 1 83 ? 11.909 -7.879 -5.944 1.00 98.56 83 THR A C 1
ATOM 682 O O . THR A 1 83 ? 12.215 -8.945 -6.473 1.00 98.56 83 THR A O 1
ATOM 685 N N . ALA A 1 84 ? 12.807 -7.064 -5.376 1.00 98.69 84 ALA A N 1
ATOM 686 C CA . ALA A 1 84 ? 14.238 -7.345 -5.337 1.00 98.69 84 ALA A CA 1
ATOM 687 C C . ALA A 1 84 ? 14.526 -8.690 -4.666 1.00 98.69 84 ALA A C 1
ATOM 689 O O . ALA A 1 84 ? 15.196 -9.529 -5.263 1.00 98.69 84 ALA A O 1
ATOM 690 N N . LEU A 1 85 ? 13.994 -8.893 -3.455 1.00 98.62 85 LEU A N 1
ATOM 691 C CA . LEU A 1 85 ? 14.273 -10.073 -2.633 1.00 98.62 85 LEU A CA 1
ATOM 692 C C . LEU A 1 85 ? 13.591 -11.341 -3.153 1.00 98.62 85 LEU A C 1
ATOM 694 O O . LEU A 1 85 ? 14.178 -12.417 -3.088 1.00 98.62 85 LEU A O 1
ATOM 698 N N . ALA A 1 86 ? 12.368 -11.233 -3.680 1.00 98.31 86 ALA A N 1
ATOM 699 C CA . ALA A 1 86 ? 11.638 -12.390 -4.195 1.00 98.31 86 ALA A CA 1
ATOM 700 C C . ALA A 1 86 ? 12.274 -12.978 -5.465 1.00 98.31 86 ALA A C 1
ATOM 702 O O . ALA A 1 86 ? 12.007 -14.132 -5.798 1.00 98.31 86 ALA A O 1
ATOM 703 N N . GLY A 1 87 ? 13.059 -12.190 -6.213 1.00 97.81 87 GLY A N 1
ATOM 704 C CA . GLY A 1 87 ? 13.820 -12.671 -7.374 1.00 97.81 87 GLY A CA 1
ATOM 705 C C . GLY A 1 87 ? 12.972 -13.235 -8.523 1.00 97.81 87 GLY A C 1
ATOM 706 O O . GLY A 1 87 ? 13.510 -13.865 -9.425 1.00 97.81 87 GLY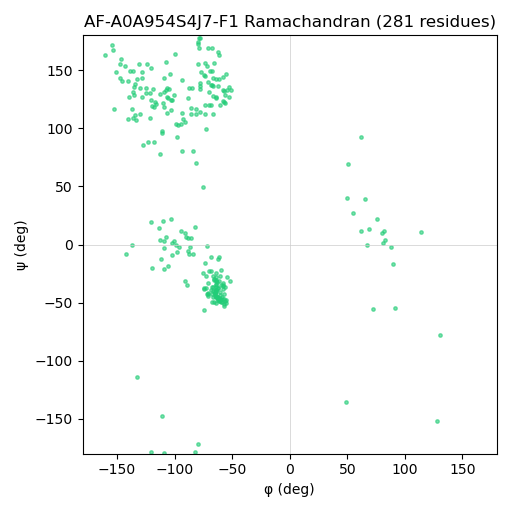 A O 1
ATOM 707 N N . SER A 1 88 ? 11.651 -13.038 -8.490 1.00 97.12 88 SER A N 1
ATOM 708 C CA . SER A 1 88 ? 10.695 -13.732 -9.369 1.00 97.12 88 SER A CA 1
ATOM 709 C C . SER A 1 88 ? 10.303 -12.930 -10.616 1.00 97.12 88 SER A C 1
ATOM 711 O O . SER A 1 88 ? 9.513 -13.406 -11.425 1.00 97.12 88 SER A O 1
ATOM 713 N N . VAL A 1 89 ? 10.809 -11.701 -10.766 1.00 98.25 89 VAL A N 1
ATOM 714 C CA . VAL A 1 89 ? 10.455 -10.800 -11.873 1.00 98.25 89 VAL A CA 1
ATOM 715 C C . VAL A 1 89 ? 11.628 -10.665 -12.835 1.00 98.25 89 VAL A C 1
ATOM 717 O O . VAL A 1 89 ? 12.673 -10.132 -12.466 1.00 98.25 89 VAL A O 1
ATOM 720 N N . ASP A 1 90 ? 11.417 -11.079 -14.082 1.00 98.12 90 ASP A N 1
ATOM 721 C CA . ASP A 1 90 ? 12.284 -10.773 -15.220 1.00 98.12 90 ASP A CA 1
ATOM 722 C C . ASP A 1 90 ? 11.404 -10.490 -16.448 1.00 98.12 90 ASP A C 1
ATOM 724 O O . ASP A 1 90 ? 10.743 -11.381 -16.979 1.00 98.12 90 ASP A O 1
ATOM 728 N N . MET A 1 91 ? 11.342 -9.221 -16.849 1.00 96.94 91 MET A N 1
ATOM 729 C CA . MET A 1 91 ? 10.596 -8.739 -18.017 1.00 96.94 91 MET A CA 1
ATOM 730 C C . MET A 1 91 ? 11.543 -8.204 -19.104 1.00 96.94 91 MET A C 1
ATOM 732 O O . MET A 1 91 ? 11.108 -7.459 -19.981 1.00 96.94 91 MET A O 1
ATOM 736 N N . GLY A 1 92 ? 12.851 -8.486 -19.013 1.00 96.75 92 GLY A N 1
ATOM 737 C CA . GLY A 1 92 ? 13.896 -7.879 -19.849 1.00 96.75 92 GLY A CA 1
ATOM 738 C C . GLY A 1 92 ? 14.179 -6.412 -19.496 1.00 96.75 92 GLY A C 1
ATOM 739 O O . GLY A 1 92 ? 15.302 -6.061 -19.148 1.00 96.75 92 GLY A O 1
ATOM 740 N N . TYR A 1 93 ? 13.150 -5.560 -19.506 1.00 98.31 93 TYR A N 1
ATOM 741 C CA . TYR A 1 93 ? 13.232 -4.146 -19.112 1.00 98.31 93 TYR A CA 1
ATOM 742 C C . TYR A 1 93 ? 13.371 -3.940 -17.604 1.00 98.31 93 TYR A C 1
ATOM 744 O O . TYR A 1 93 ? 13.891 -2.927 -17.146 1.00 98.31 93 TYR A O 1
ATOM 752 N N . VAL A 1 94 ? 12.873 -4.888 -16.817 1.00 98.62 94 VAL A N 1
ATOM 753 C CA . VAL A 1 94 ? 12.935 -4.869 -15.359 1.00 98.62 94 VAL A CA 1
ATOM 754 C C . VAL A 1 94 ? 13.330 -6.253 -14.889 1.00 98.62 94 VAL A C 1
ATOM 756 O O . VAL A 1 94 ? 12.706 -7.237 -15.289 1.00 98.62 94 VAL A O 1
ATOM 759 N N . LYS A 1 95 ? 14.321 -6.321 -14.003 1.00 98.69 95 LYS A N 1
ATOM 760 C CA . LYS A 1 95 ? 14.833 -7.581 -13.475 1.00 98.69 95 LYS A CA 1
ATOM 761 C C . LYS A 1 95 ? 15.139 -7.494 -11.988 1.00 98.69 95 LYS A C 1
ATOM 763 O O . LYS A 1 95 ? 15.894 -6.630 -11.546 1.00 98.69 95 LYS A O 1
ATOM 768 N N . ALA A 1 96 ? 14.575 -8.416 -11.218 1.00 98.62 96 ALA A N 1
ATOM 769 C CA . ALA A 1 96 ? 14.961 -8.654 -9.837 1.00 98.62 96 ALA A CA 1
ATOM 770 C C . ALA A 1 96 ? 16.258 -9.474 -9.786 1.00 98.62 96 ALA A C 1
ATOM 772 O O . ALA A 1 96 ? 16.413 -10.448 -10.521 1.00 98.62 96 ALA A O 1
ATOM 773 N N . THR A 1 97 ? 17.188 -9.098 -8.909 1.00 98.19 97 THR A N 1
ATOM 774 C CA . THR A 1 97 ? 18.504 -9.758 -8.802 1.00 98.19 97 THR A CA 1
ATOM 775 C C . THR A 1 97 ? 18.671 -10.593 -7.529 1.00 98.19 97 THR A C 1
ATOM 777 O O . THR A 1 97 ? 19.723 -11.191 -7.328 1.00 98.19 97 THR A O 1
ATOM 780 N N . GLY A 1 98 ? 17.673 -10.596 -6.640 1.00 97.94 98 GLY A N 1
ATOM 781 C CA . GLY A 1 98 ? 17.774 -11.128 -5.276 1.00 97.94 98 GLY A CA 1
ATOM 782 C C . GLY A 1 98 ? 18.239 -10.092 -4.243 1.00 97.94 98 GLY A C 1
ATOM 783 O O . GLY A 1 98 ? 18.043 -10.293 -3.051 1.00 97.94 98 GLY A O 1
ATOM 784 N N . GLN A 1 99 ? 18.824 -8.969 -4.679 1.00 97.75 99 GLN A N 1
ATOM 785 C CA . GLN A 1 99 ? 19.355 -7.911 -3.795 1.00 97.75 99 GLN A CA 1
ATOM 786 C C . GLN A 1 99 ? 19.128 -6.477 -4.315 1.00 97.75 99 GLN A C 1
ATOM 788 O O . GLN A 1 99 ? 19.399 -5.493 -3.626 1.00 97.75 99 GLN A O 1
ATOM 793 N N . SER A 1 100 ? 18.644 -6.345 -5.547 1.00 98.75 100 SER A N 1
ATOM 794 C CA . SER A 1 100 ? 18.364 -5.086 -6.234 1.00 98.75 100 SER A CA 1
ATOM 795 C C . SER A 1 100 ? 17.281 -5.290 -7.302 1.00 98.75 100 SER A C 1
ATOM 797 O O . SER A 1 100 ? 16.874 -6.419 -7.599 1.00 98.75 100 SER A O 1
ATOM 799 N N . VAL A 1 101 ? 16.817 -4.186 -7.888 1.00 98.88 101 VAL A N 1
ATOM 800 C CA . VAL A 1 101 ? 16.001 -4.184 -9.108 1.00 98.88 101 VAL A CA 1
ATOM 801 C C . VAL A 1 101 ? 16.741 -3.404 -10.187 1.00 98.88 101 VAL A C 1
ATOM 803 O O . VAL A 1 101 ? 17.006 -2.212 -10.025 1.00 98.88 101 VAL A O 1
ATOM 806 N N . GLN A 1 102 ? 17.054 -4.073 -11.290 1.00 98.75 102 GLN A N 1
ATOM 807 C CA . GLN A 1 102 ? 17.599 -3.459 -12.495 1.00 98.75 102 GLN A CA 1
ATOM 808 C C . GLN A 1 102 ? 16.452 -2.985 -13.386 1.00 98.75 102 GLN A C 1
ATOM 810 O O . GLN A 1 102 ? 15.475 -3.705 -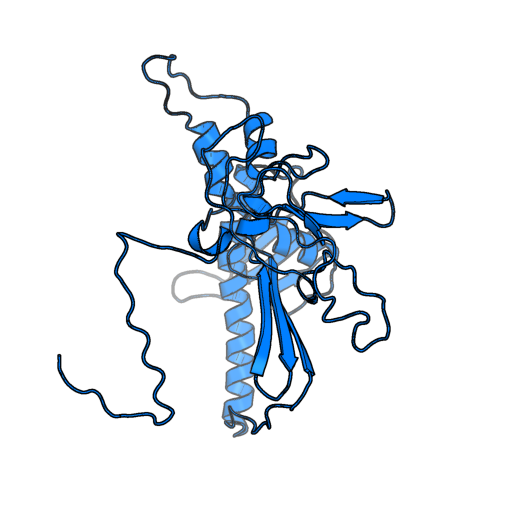13.586 1.00 98.75 102 GLN A O 1
ATOM 815 N N . ILE A 1 103 ? 16.569 -1.763 -13.897 1.00 98.81 103 ILE A N 1
ATOM 816 C CA . ILE A 1 103 ? 15.569 -1.080 -14.715 1.00 98.81 103 ILE A CA 1
ATOM 817 C C . ILE A 1 103 ? 16.288 -0.547 -15.948 1.00 98.81 103 ILE A C 1
ATOM 819 O O . ILE A 1 103 ? 17.115 0.356 -15.841 1.00 98.81 103 ILE A O 1
ATOM 823 N N . HIS A 1 104 ? 15.977 -1.101 -17.109 1.00 98.50 104 HIS A N 1
ATOM 824 C CA . HIS A 1 104 ? 16.553 -0.719 -18.385 1.00 98.50 104 HIS A CA 1
ATOM 825 C C . HIS A 1 104 ? 15.569 0.144 -19.179 1.00 98.50 104 HIS A C 1
ATOM 827 O O . HIS A 1 104 ? 14.430 -0.251 -19.435 1.00 98.50 104 HIS A O 1
ATOM 833 N N . LEU A 1 105 ? 16.027 1.329 -19.574 1.00 98.38 105 LEU A N 1
ATOM 834 C CA . LEU A 1 105 ? 15.320 2.243 -20.457 1.00 98.38 105 LEU A CA 1
ATOM 835 C C . LEU A 1 105 ? 16.045 2.291 -21.809 1.00 98.38 105 LEU A C 1
ATOM 837 O O . LEU A 1 105 ? 17.223 2.664 -21.852 1.00 98.38 105 LEU A O 1
ATOM 841 N N . PRO A 1 106 ? 15.362 1.953 -22.916 1.00 98.19 106 PRO A N 1
ATOM 842 C CA . PRO A 1 106 ? 15.953 2.011 -24.246 1.00 98.19 106 PRO A CA 1
ATOM 843 C C . PRO A 1 106 ? 16.398 3.414 -24.650 1.00 98.19 106 PRO A C 1
ATOM 845 O O . PRO A 1 106 ? 15.949 4.427 -24.105 1.00 98.19 106 PRO A O 1
ATOM 848 N N . LYS A 1 107 ? 17.241 3.466 -25.683 1.00 98.25 107 LYS A N 1
ATOM 849 C CA . LYS A 1 107 ? 17.628 4.712 -26.349 1.00 98.25 107 LYS A CA 1
ATOM 850 C C . LYS A 1 107 ? 16.387 5.508 -26.770 1.00 98.25 107 LYS A C 1
ATOM 852 O O . LYS A 1 107 ? 15.463 4.972 -27.376 1.00 98.25 107 LYS A O 1
ATOM 857 N N . THR A 1 108 ? 16.414 6.812 -26.517 1.00 97.94 108 THR A N 1
ATOM 858 C CA . THR A 1 108 ? 15.398 7.766 -26.986 1.00 97.94 108 THR A CA 1
ATOM 859 C C . THR A 1 108 ? 15.976 8.668 -28.079 1.00 97.94 108 THR A C 1
ATOM 861 O O . THR A 1 108 ? 17.142 8.544 -28.457 1.00 97.94 108 THR A O 1
ATOM 864 N N . ALA A 1 109 ? 15.174 9.599 -28.603 1.00 98.00 109 ALA A N 1
ATOM 865 C CA . ALA A 1 109 ? 15.636 10.557 -29.609 1.00 98.00 109 ALA A CA 1
ATOM 866 C C . ALA A 1 109 ? 16.832 11.402 -29.126 1.00 98.00 109 ALA A C 1
ATOM 868 O O . ALA A 1 109 ? 17.726 11.698 -29.916 1.00 98.00 109 ALA A O 1
ATOM 869 N N . SER A 1 110 ? 16.856 11.753 -27.835 1.00 97.50 110 SER A N 1
ATOM 870 C CA . SER A 1 110 ? 17.838 12.688 -27.267 1.00 97.50 110 SER A CA 1
ATOM 871 C C . SER A 1 110 ? 18.830 12.049 -26.295 1.00 97.50 110 SER A C 1
ATOM 873 O O . SER A 1 110 ? 19.816 12.691 -25.944 1.00 97.50 110 SER A O 1
ATOM 875 N N . PHE A 1 111 ? 18.594 10.811 -25.849 1.00 97.12 111 PHE A N 1
ATOM 876 C CA . PHE A 1 111 ? 19.430 10.150 -24.843 1.00 97.12 111 PHE A CA 1
ATOM 877 C C . PHE A 1 111 ? 19.801 8.725 -25.263 1.00 97.12 111 PHE A C 1
ATOM 879 O O . PHE A 1 111 ? 18.958 8.030 -25.843 1.00 97.12 111 PHE A O 1
ATOM 886 N N . PRO A 1 112 ? 21.036 8.270 -24.970 1.00 98.31 112 PRO A N 1
ATOM 887 C CA . PRO A 1 112 ? 21.409 6.869 -25.140 1.00 98.31 112 PRO A CA 1
ATOM 888 C C . PRO A 1 112 ? 20.562 5.967 -24.234 1.00 98.31 112 PRO A C 1
ATOM 890 O O . PRO A 1 112 ? 19.904 6.440 -23.305 1.00 98.31 112 PRO A O 1
ATOM 893 N N . GLU A 1 113 ? 20.587 4.660 -24.498 1.00 97.81 113 GLU A N 1
ATOM 894 C CA . GLU A 1 113 ? 20.026 3.686 -23.559 1.00 97.81 113 GLU A CA 1
ATOM 895 C C . GLU A 1 113 ? 20.657 3.854 -22.172 1.00 97.81 113 GLU A C 1
ATOM 897 O O . GLU A 1 113 ? 21.808 4.276 -22.040 1.00 97.81 113 GLU A O 1
ATOM 902 N N . THR A 1 114 ? 19.888 3.594 -21.121 1.00 97.88 114 THR A N 1
ATOM 903 C CA . THR A 1 114 ? 20.323 3.826 -19.743 1.00 97.88 114 THR A CA 1
ATOM 904 C C . THR A 1 114 ? 19.739 2.761 -18.833 1.00 97.88 114 THR A C 1
ATOM 906 O O . THR A 1 114 ? 18.580 2.377 -18.968 1.00 97.88 114 THR A O 1
ATOM 909 N N . SER A 1 115 ? 20.538 2.310 -17.870 1.00 97.81 115 SER A N 1
ATOM 910 C CA . SER A 1 115 ? 20.105 1.364 -16.846 1.00 97.81 115 SER A CA 1
ATOM 911 C C . SER A 1 115 ? 20.242 1.990 -15.464 1.00 97.81 115 SER A C 1
ATOM 913 O O . SER A 1 115 ? 21.278 2.564 -15.126 1.00 97.81 115 SER A O 1
ATOM 915 N N . TYR A 1 116 ? 19.200 1.845 -14.655 1.00 98.56 116 TYR A N 1
ATOM 916 C CA . TYR A 1 116 ? 19.194 2.185 -13.240 1.00 98.56 116 TYR A CA 1
ATOM 917 C C . TYR A 1 116 ? 19.154 0.905 -12.417 1.00 98.56 116 TYR A C 1
ATOM 919 O O . TYR A 1 116 ? 18.469 -0.051 -12.770 1.00 98.56 116 TYR A O 1
ATOM 927 N N . GLU A 1 117 ? 19.856 0.893 -11.292 1.00 98.69 117 GLU A N 1
ATOM 928 C CA . GLU A 1 117 ? 19.777 -0.202 -10.333 1.00 98.69 117 GLU A CA 1
ATOM 929 C C . GLU A 1 117 ? 19.334 0.359 -8.988 1.00 98.69 117 GLU A C 1
ATOM 931 O O . GLU A 1 117 ? 20.085 1.067 -8.314 1.00 98.69 117 GLU A O 1
ATOM 936 N N . TRP A 1 118 ? 18.099 0.051 -8.596 1.00 98.81 118 TRP A N 1
ATOM 937 C CA . TRP A 1 118 ? 17.654 0.335 -7.243 1.00 98.81 118 TRP A CA 1
ATOM 938 C C . TRP A 1 118 ? 18.220 -0.734 -6.313 1.00 98.81 118 TRP A C 1
ATOM 940 O O . TRP A 1 118 ? 17.867 -1.910 -6.416 1.00 98.81 118 TRP A O 1
ATOM 950 N N . LYS A 1 119 ? 19.114 -0.327 -5.415 1.00 98.75 119 LYS A N 1
ATOM 951 C CA . LYS A 1 119 ? 19.695 -1.199 -4.392 1.00 98.75 119 LYS A CA 1
ATOM 952 C C . LYS A 1 119 ? 18.889 -1.083 -3.112 1.00 98.75 119 LYS A C 1
ATOM 954 O O . LYS A 1 119 ? 18.465 0.015 -2.752 1.00 98.75 119 LYS A O 1
ATOM 959 N N . ILE A 1 120 ? 18.714 -2.209 -2.428 1.00 98.62 120 ILE A N 1
ATOM 960 C CA . ILE A 1 120 ? 18.035 -2.239 -1.136 1.00 98.62 120 ILE A CA 1
ATOM 961 C C . ILE A 1 120 ? 18.744 -1.271 -0.170 1.00 98.62 120 ILE A C 1
ATOM 963 O O . ILE A 1 120 ? 19.952 -1.409 0.045 1.00 98.62 120 ILE A O 1
ATOM 967 N N . PRO A 1 121 ? 18.033 -0.274 0.388 1.00 98.31 121 PRO A N 1
ATOM 968 C CA . PRO A 1 121 ? 18.640 0.688 1.291 1.00 98.31 121 PRO A CA 1
ATOM 969 C C . PRO A 1 121 ? 18.917 0.064 2.658 1.00 98.31 121 PRO A C 1
ATOM 971 O O . PRO A 1 121 ? 18.241 -0.871 3.084 1.00 98.31 121 PRO A O 1
ATOM 974 N N . GLN A 1 122 ? 19.872 0.648 3.382 1.00 98.12 122 GLN A N 1
ATOM 975 C CA . GLN A 1 122 ? 20.158 0.274 4.769 1.00 98.12 122 GLN A CA 1
ATOM 976 C C . GLN A 1 122 ? 18.997 0.618 5.720 1.00 98.12 122 GLN A C 1
ATOM 978 O O . GLN A 1 122 ? 18.807 -0.064 6.725 1.00 98.12 122 GLN A O 1
ATOM 983 N N . TRP A 1 123 ? 18.227 1.670 5.420 1.00 97.94 123 TRP A N 1
ATOM 984 C CA . TRP A 1 123 ? 17.167 2.183 6.292 1.00 97.94 123 TRP A CA 1
ATOM 985 C C . TRP A 1 123 ? 15.838 2.332 5.552 1.00 97.94 123 TRP A C 1
ATOM 987 O O . TRP A 1 123 ? 15.808 2.713 4.383 1.00 97.94 123 TRP A O 1
ATOM 997 N N . SER A 1 124 ? 14.732 2.147 6.274 1.00 98.00 124 SER A N 1
ATOM 998 C CA . SER A 1 124 ? 13.402 2.585 5.836 1.00 98.00 124 SER A CA 1
ATOM 999 C C . SER A 1 124 ? 13.117 3.979 6.402 1.00 98.00 124 SER A C 1
ATOM 1001 O O . SER A 1 124 ? 12.496 4.128 7.450 1.00 98.00 124 SER A O 1
ATOM 1003 N N . ASN A 1 125 ? 13.646 5.024 5.758 1.00 98.06 125 ASN A N 1
ATOM 1004 C CA . ASN A 1 125 ? 13.494 6.410 6.216 1.00 98.06 125 ASN A CA 1
ATOM 1005 C C . ASN A 1 125 ? 12.792 7.297 5.169 1.00 98.06 125 ASN A C 1
ATOM 1007 O O . ASN A 1 125 ? 12.366 6.837 4.110 1.00 98.06 125 ASN A O 1
ATOM 1011 N N . THR A 1 126 ? 12.630 8.582 5.487 1.00 98.19 126 THR A N 1
ATOM 1012 C CA . THR A 1 126 ? 11.997 9.598 4.626 1.00 98.19 126 THR A CA 1
ATOM 1013 C C . THR A 1 126 ? 12.659 9.709 3.251 1.00 98.19 126 THR A C 1
ATOM 1015 O O . THR A 1 126 ? 11.978 9.643 2.230 1.00 98.19 126 THR A O 1
ATOM 1018 N N . LEU A 1 127 ? 13.990 9.809 3.210 1.00 98.25 127 LEU A N 1
ATOM 1019 C CA . LEU A 1 127 ? 14.736 9.990 1.963 1.00 98.25 127 LEU A CA 1
ATOM 1020 C C . LEU A 1 127 ? 14.676 8.750 1.072 1.00 98.25 127 LEU A C 1
ATOM 1022 O O . LEU A 1 127 ? 14.551 8.878 -0.143 1.00 98.25 127 LEU A O 1
ATOM 1026 N N . GLU A 1 128 ? 14.738 7.554 1.656 1.00 98.69 128 GLU A N 1
ATOM 1027 C CA . GLU A 1 128 ? 14.686 6.304 0.896 1.00 98.69 128 GLU A CA 1
ATOM 1028 C C . GLU A 1 128 ? 13.293 6.038 0.319 1.00 98.69 128 GLU A C 1
ATOM 1030 O O . GLU A 1 128 ? 13.180 5.533 -0.799 1.00 98.69 128 GLU A O 1
ATOM 1035 N N . ARG A 1 129 ? 12.228 6.458 1.018 1.00 98.75 129 ARG A N 1
ATOM 1036 C CA . ARG A 1 129 ? 10.857 6.438 0.483 1.00 98.75 129 ARG A CA 1
ATOM 1037 C C . ARG A 1 129 ? 10.717 7.345 -0.741 1.00 98.75 129 ARG A C 1
ATOM 1039 O O . ARG A 1 129 ? 10.173 6.924 -1.764 1.00 98.75 129 ARG A O 1
ATOM 1046 N N . ASP A 1 130 ? 11.265 8.555 -0.672 1.00 98.75 130 ASP A N 1
ATOM 1047 C CA . ASP A 1 130 ? 11.227 9.504 -1.788 1.00 98.75 130 ASP A CA 1
ATOM 1048 C C . ASP A 1 130 ? 12.127 9.075 -2.953 1.00 98.75 130 ASP A C 1
ATOM 1050 O O . ASP A 1 130 ? 11.693 9.104 -4.107 1.00 98.75 130 ASP A O 1
ATOM 1054 N N . ARG A 1 131 ? 13.339 8.578 -2.669 1.00 98.75 131 ARG A N 1
ATOM 1055 C CA . ARG A 1 131 ? 14.238 7.996 -3.675 1.00 98.75 131 ARG A CA 1
ATOM 1056 C C . ARG A 1 131 ? 13.559 6.843 -4.404 1.00 98.75 131 ARG A C 1
ATOM 1058 O O . ARG A 1 131 ? 13.541 6.830 -5.633 1.00 98.75 131 ARG A O 1
ATOM 1065 N N . ALA A 1 132 ? 12.990 5.889 -3.668 1.00 98.81 132 ALA A N 1
ATOM 1066 C CA . ALA A 1 132 ? 12.307 4.738 -4.248 1.00 98.81 132 ALA A CA 1
ATOM 1067 C C . ALA A 1 132 ? 11.179 5.162 -5.197 1.00 98.81 132 ALA A C 1
ATOM 1069 O O . ALA A 1 132 ? 11.002 4.549 -6.249 1.00 98.81 132 ALA A O 1
ATOM 1070 N N . ARG A 1 133 ? 10.454 6.242 -4.879 1.00 98.75 133 ARG A N 1
ATOM 1071 C CA . ARG A 1 133 ? 9.397 6.782 -5.745 1.00 98.75 133 ARG A CA 1
ATOM 1072 C C . ARG A 1 133 ? 9.928 7.222 -7.106 1.00 98.75 133 ARG A C 1
ATOM 1074 O O . ARG A 1 133 ? 9.321 6.864 -8.112 1.00 98.75 133 ARG A O 1
ATOM 1081 N N . THR A 1 134 ? 11.069 7.907 -7.156 1.00 98.75 134 THR A N 1
ATOM 1082 C CA . THR A 1 134 ? 11.711 8.294 -8.425 1.00 98.75 134 THR A CA 1
ATOM 1083 C C . THR A 1 134 ? 12.178 7.078 -9.225 1.00 98.75 134 THR A C 1
ATOM 1085 O O . THR A 1 134 ? 11.942 7.001 -10.428 1.00 98.75 134 THR A O 1
ATOM 1088 N N . TYR A 1 135 ? 12.766 6.070 -8.572 1.00 98.81 135 TYR A N 1
ATOM 1089 C CA . TYR A 1 135 ? 13.124 4.819 -9.256 1.00 98.81 135 TYR A CA 1
ATOM 1090 C C . TYR A 1 135 ? 11.890 4.093 -9.799 1.00 98.81 135 TYR A C 1
ATOM 1092 O O . TYR A 1 135 ? 11.926 3.552 -10.902 1.00 98.81 135 TYR A O 1
ATOM 1100 N N . PHE A 1 136 ? 10.772 4.120 -9.071 1.00 98.69 136 PHE A N 1
ATOM 1101 C CA . PHE A 1 136 ? 9.550 3.474 -9.530 1.00 98.69 136 PHE A CA 1
ATOM 1102 C C . PHE A 1 136 ? 8.902 4.190 -10.727 1.00 98.69 136 PHE A C 1
ATOM 1104 O O . PHE A 1 136 ? 8.196 3.551 -11.502 1.00 98.69 136 PHE A O 1
ATOM 1111 N N . GLN A 1 137 ? 9.167 5.483 -10.945 1.00 98.75 137 GLN A N 1
ATOM 1112 C CA . GLN A 1 137 ? 8.771 6.153 -12.191 1.00 98.75 137 GLN A CA 1
ATOM 1113 C C . GLN A 1 137 ? 9.484 5.526 -13.397 1.00 98.75 137 GLN A C 1
ATOM 1115 O O . GLN A 1 137 ? 8.833 5.191 -14.387 1.00 98.75 137 GLN A O 1
ATOM 1120 N N . ALA A 1 138 ? 10.798 5.297 -13.289 1.00 98.62 138 ALA A N 1
ATOM 1121 C CA . ALA A 1 138 ? 11.562 4.594 -14.319 1.00 98.62 138 ALA A CA 1
ATOM 1122 C C . ALA A 1 138 ? 11.102 3.135 -14.466 1.00 98.62 138 ALA A C 1
ATOM 1124 O O . ALA A 1 138 ? 10.925 2.665 -15.587 1.00 98.62 138 ALA A O 1
ATOM 1125 N N . TYR A 1 139 ? 10.834 2.443 -13.351 1.00 98.75 139 TYR A N 1
ATOM 1126 C CA . TYR A 1 139 ? 10.266 1.090 -13.359 1.00 98.75 139 TYR A CA 1
ATOM 1127 C C . TYR A 1 139 ? 8.961 1.048 -14.158 1.00 98.75 139 TYR A C 1
ATOM 1129 O O . TYR A 1 139 ? 8.791 0.195 -15.022 1.00 98.75 139 TYR A O 1
ATOM 1137 N N . ALA A 1 140 ? 8.027 1.961 -13.876 1.00 98.56 140 ALA A N 1
ATOM 1138 C CA . ALA A 1 140 ? 6.725 1.988 -14.529 1.00 98.56 140 ALA A CA 1
ATOM 1139 C C . ALA A 1 140 ? 6.850 2.267 -16.033 1.00 98.56 140 ALA A C 1
ATOM 1141 O O . ALA A 1 140 ? 6.154 1.631 -16.822 1.00 98.56 140 ALA A O 1
ATOM 1142 N N . ALA A 1 141 ? 7.761 3.158 -16.440 1.00 98.56 141 ALA A N 1
ATOM 1143 C CA . ALA A 1 141 ? 8.063 3.389 -17.851 1.00 98.56 141 ALA A CA 1
ATOM 1144 C C . ALA A 1 141 ? 8.610 2.119 -18.528 1.00 98.56 141 ALA A C 1
ATOM 1146 O O . ALA A 1 141 ? 8.095 1.708 -19.564 1.00 98.56 141 ALA A O 1
ATOM 1147 N N . ALA A 1 142 ? 9.588 1.461 -17.902 1.00 98.62 142 ALA A N 1
ATOM 1148 C CA . ALA A 1 142 ? 10.198 0.223 -18.382 1.00 98.62 142 ALA A CA 1
ATOM 1149 C C . ALA A 1 142 ? 9.170 -0.922 -18.511 1.00 98.62 142 ALA A C 1
ATOM 1151 O O . ALA A 1 142 ? 9.059 -1.552 -19.560 1.00 98.62 142 ALA A O 1
ATOM 1152 N N . ALA A 1 143 ? 8.351 -1.145 -17.480 1.00 98.56 143 ALA A N 1
ATOM 1153 C CA . ALA A 1 143 ? 7.287 -2.150 -17.501 1.00 98.56 143 ALA A CA 1
ATOM 1154 C C . ALA A 1 143 ? 6.202 -1.836 -18.548 1.00 98.56 143 ALA A C 1
ATOM 1156 O O . ALA A 1 143 ? 5.674 -2.745 -19.184 1.00 98.56 143 ALA A O 1
ATOM 1157 N N . SER A 1 144 ? 5.893 -0.555 -18.776 1.00 98.62 144 SER A N 1
ATOM 1158 C CA . SER A 1 144 ? 4.915 -0.153 -19.796 1.00 98.62 144 SER A CA 1
ATOM 1159 C C . SER A 1 144 ? 5.363 -0.520 -21.210 1.00 98.62 144 SER A C 1
ATOM 1161 O O . SER A 1 144 ? 4.515 -0.883 -22.019 1.00 98.62 144 SER A O 1
ATOM 1163 N N . LEU A 1 145 ? 6.668 -0.480 -21.509 1.00 98.50 145 LEU A N 1
ATOM 1164 C CA . LEU A 1 145 ? 7.192 -0.936 -22.803 1.00 98.50 145 LEU A CA 1
ATOM 1165 C C . LEU A 1 145 ? 6.917 -2.428 -23.007 1.00 98.50 145 LEU A C 1
ATOM 1167 O O . LEU A 1 145 ? 6.332 -2.797 -24.021 1.00 98.50 145 LEU A O 1
ATOM 1171 N N . PHE A 1 146 ? 7.216 -3.259 -22.004 1.00 98.50 146 PHE A N 1
ATOM 1172 C CA . PHE A 1 146 ? 6.889 -4.687 -22.037 1.00 98.50 146 PHE A CA 1
ATOM 1173 C C . PHE A 1 146 ? 5.391 -4.928 -22.286 1.00 98.50 146 PHE A C 1
ATOM 1175 O O . PHE A 1 146 ? 5.021 -5.732 -23.141 1.00 98.50 146 PHE A O 1
ATOM 1182 N N . PHE A 1 147 ? 4.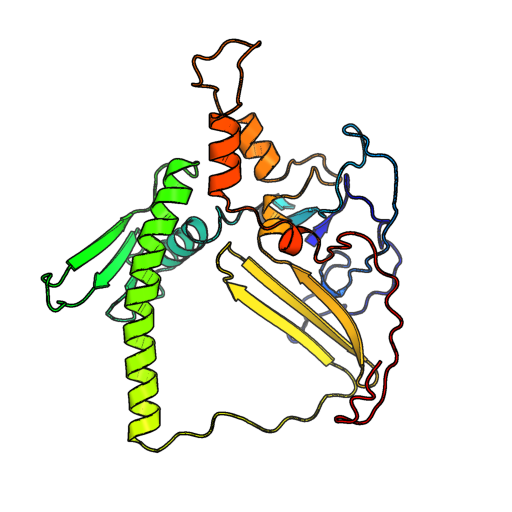509 -4.227 -21.565 1.00 98.56 147 PHE A N 1
ATOM 1183 C CA . PHE A 1 147 ? 3.063 -4.405 -21.731 1.00 98.56 147 PHE A CA 1
ATOM 1184 C C . PHE A 1 147 ? 2.555 -3.928 -23.095 1.00 98.56 147 PHE A C 1
ATOM 1186 O O . PHE A 1 147 ? 1.669 -4.566 -23.660 1.00 98.56 147 PHE A O 1
ATOM 1193 N N . LEU A 1 148 ? 3.115 -2.845 -23.641 1.00 98.50 148 LEU A N 1
ATOM 1194 C CA . LEU A 1 148 ? 2.774 -2.366 -24.980 1.00 98.50 148 LEU A CA 1
ATOM 1195 C C . LEU A 1 148 ? 3.175 -3.372 -26.058 1.00 98.50 148 LEU A C 1
ATOM 1197 O O . LEU A 1 148 ? 2.383 -3.631 -26.958 1.00 98.50 148 LEU A O 1
ATOM 1201 N N . GLU A 1 149 ? 4.355 -3.982 -25.949 1.00 98.38 149 GLU A N 1
ATOM 1202 C CA . GLU A 1 149 ? 4.788 -5.030 -26.878 1.00 98.38 149 GLU A CA 1
ATOM 1203 C C . GLU A 1 149 ? 3.847 -6.236 -26.849 1.00 98.38 149 GLU A C 1
ATOM 1205 O O . GLU A 1 149 ? 3.380 -6.674 -27.899 1.00 98.38 149 GLU A O 1
ATOM 1210 N N . ARG A 1 150 ? 3.488 -6.720 -25.652 1.00 98.31 150 ARG A N 1
ATOM 1211 C CA . ARG A 1 150 ? 2.510 -7.811 -25.501 1.00 98.31 150 ARG A CA 1
ATOM 1212 C C . ARG A 1 150 ? 1.141 -7.430 -26.073 1.00 98.31 150 ARG A C 1
ATOM 1214 O O . ARG A 1 150 ? 0.509 -8.239 -26.744 1.00 98.31 150 ARG A O 1
ATOM 1221 N N . ALA A 1 151 ? 0.686 -6.197 -25.852 1.00 98.38 151 ALA A N 1
ATOM 1222 C CA . ALA A 1 151 ? -0.570 -5.714 -26.419 1.00 98.38 151 ALA A CA 1
ATOM 1223 C C . ALA A 1 151 ? -0.524 -5.650 -27.956 1.00 98.38 151 ALA A C 1
ATOM 1225 O O . ALA A 1 151 ? -1.489 -6.043 -28.612 1.00 98.38 151 ALA A O 1
ATOM 1226 N N . PHE A 1 152 ? 0.588 -5.200 -28.547 1.00 98.50 152 PHE A N 1
ATOM 1227 C CA . PHE A 1 152 ? 0.755 -5.202 -30.001 1.00 98.50 152 PHE A CA 1
ATOM 1228 C C . PHE A 1 152 ? 0.771 -6.612 -30.579 1.00 98.50 152 PHE A C 1
ATOM 1230 O O . PHE A 1 152 ? 0.157 -6.831 -31.618 1.00 98.50 152 PHE A O 1
ATOM 1237 N N . GLU A 1 153 ? 1.404 -7.576 -29.913 1.00 98.38 153 GLU A N 1
ATOM 1238 C CA . GLU A 1 153 ? 1.373 -8.978 -30.341 1.00 98.38 153 GLU A CA 1
ATOM 1239 C C . GLU A 1 153 ? -0.054 -9.525 -30.413 1.00 98.38 153 GLU A C 1
ATOM 1241 O O . GLU A 1 153 ? -0.426 -10.100 -31.435 1.00 98.38 153 GLU A O 1
ATOM 1246 N N . GLU A 1 154 ? -0.869 -9.294 -29.379 1.00 98.50 154 GLU A N 1
ATOM 1247 C CA . GLU A 1 154 ? -2.284 -9.688 -29.354 1.00 98.50 154 GLU A CA 1
ATOM 1248 C C . GLU A 1 154 ? -3.078 -9.049 -30.504 1.00 98.50 154 GLU A C 1
ATOM 1250 O O . GLU A 1 154 ? -3.826 -9.728 -31.214 1.00 98.50 154 GLU A O 1
ATOM 1255 N N . VAL A 1 155 ? -2.873 -7.752 -30.749 1.00 98.31 155 VAL A N 1
ATOM 1256 C CA . VAL A 1 155 ? -3.556 -7.028 -31.830 1.00 98.31 155 VAL A CA 1
ATOM 1257 C C . VAL A 1 155 ? -3.099 -7.509 -33.211 1.00 98.31 155 VAL A C 1
ATOM 1259 O O . VAL A 1 155 ? -3.940 -7.719 -34.086 1.00 98.31 155 VAL A O 1
ATOM 1262 N N . HIS A 1 156 ? -1.799 -7.734 -33.423 1.00 98.44 156 HIS A N 1
ATOM 1263 C CA . HIS A 1 156 ? -1.242 -8.164 -34.711 1.00 98.44 156 HIS A CA 1
ATOM 1264 C C . HIS A 1 156 ? -1.731 -9.549 -35.146 1.00 98.44 156 HIS A C 1
ATOM 1266 O O . HIS A 1 156 ? -1.882 -9.795 -36.341 1.00 98.44 156 HIS A O 1
ATOM 1272 N N . VAL A 1 157 ? -2.021 -10.442 -34.198 1.00 98.50 157 VAL A N 1
ATOM 1273 C CA . VAL A 1 157 ? -2.612 -11.763 -34.480 1.00 98.50 157 VAL A CA 1
ATOM 1274 C C . VAL A 1 157 ? -4.147 -11.753 -34.456 1.00 98.50 157 VAL A C 1
ATOM 1276 O O . VAL A 1 157 ? -4.776 -12.810 -34.500 1.00 98.50 157 VAL A O 1
ATOM 1279 N N . GLY A 1 158 ? -4.761 -10.566 -34.391 1.00 98.31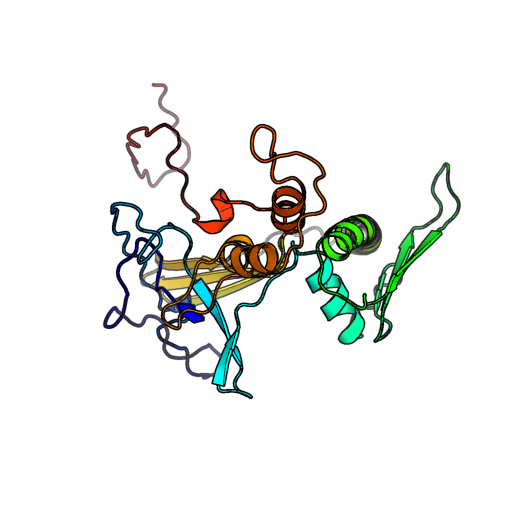 158 GLY A N 1
ATOM 1280 C CA . GLY A 1 158 ? -6.207 -10.363 -34.486 1.00 98.31 158 GLY A CA 1
ATOM 1281 C C . GLY A 1 158 ? -6.996 -10.631 -33.200 1.00 98.31 158 GLY A C 1
ATOM 1282 O O . GLY A 1 158 ? -8.227 -10.643 -33.240 1.00 98.31 158 GLY A O 1
ATOM 1283 N N . ARG A 1 159 ? -6.341 -10.834 -32.047 1.00 98.25 159 ARG A N 1
ATOM 1284 C CA . ARG A 1 159 ? -7.007 -11.064 -30.753 1.00 98.25 159 ARG A CA 1
ATOM 1285 C C . ARG A 1 159 ? -7.390 -9.736 -30.096 1.00 98.25 159 ARG A C 1
ATOM 1287 O O . ARG A 1 159 ? -6.727 -9.243 -29.194 1.00 98.25 159 ARG A O 1
ATOM 1294 N N . THR A 1 160 ? -8.503 -9.157 -30.545 1.00 97.88 160 THR A N 1
ATOM 1295 C CA . THR A 1 160 ? -8.986 -7.837 -30.088 1.00 97.88 160 THR A CA 1
ATOM 1296 C C . THR A 1 160 ? -10.216 -7.889 -29.175 1.00 97.88 160 THR A C 1
ATOM 1298 O O . THR A 1 160 ? -10.773 -6.849 -28.824 1.00 97.88 160 THR A O 1
ATOM 1301 N N . LYS A 1 161 ? -10.667 -9.083 -28.768 1.00 97.75 161 LYS A N 1
ATOM 1302 C CA . LYS A 1 161 ? -11.779 -9.234 -27.817 1.00 97.75 161 LYS A CA 1
ATOM 1303 C C . LYS A 1 161 ? -11.336 -8.772 -26.423 1.00 97.75 161 LYS A C 1
ATOM 1305 O O . LYS A 1 161 ? -10.435 -9.361 -25.841 1.00 97.75 161 LYS A O 1
ATOM 1310 N N . THR A 1 162 ? -12.007 -7.763 -25.871 1.00 97.00 162 THR A N 1
ATOM 1311 C CA . THR A 1 162 ? -11.663 -7.131 -24.578 1.00 97.00 162 THR A CA 1
ATOM 1312 C C . THR A 1 162 ? -12.692 -7.366 -23.468 1.00 97.00 162 THR A C 1
ATOM 1314 O O . THR A 1 162 ? -12.548 -6.833 -22.370 1.00 97.00 162 THR A O 1
ATOM 1317 N N . TRP A 1 163 ? -13.735 -8.159 -23.730 1.00 97.81 163 TRP A N 1
ATOM 1318 C CA . TRP A 1 163 ? -14.801 -8.448 -22.772 1.00 97.81 163 TRP A CA 1
ATOM 1319 C C . TRP A 1 163 ? -15.240 -9.909 -22.842 1.00 97.81 163 TRP A C 1
ATOM 1321 O O . TRP A 1 163 ? -15.378 -10.476 -23.929 1.00 97.81 163 TRP A O 1
ATOM 1331 N N . THR A 1 164 ? -15.504 -10.491 -21.676 1.00 97.69 164 THR A N 1
ATOM 1332 C CA . THR A 1 164 ? -16.051 -11.839 -21.518 1.00 97.69 164 THR A CA 1
ATOM 1333 C C . THR A 1 164 ? -17.355 -11.738 -20.741 1.00 97.69 164 THR A C 1
ATOM 1335 O O . THR A 1 164 ? -17.399 -11.096 -19.693 1.00 97.69 164 THR A O 1
ATOM 1338 N N . GLU A 1 165 ? -18.408 -12.363 -21.263 1.00 97.69 165 GLU A N 1
ATOM 1339 C CA . GLU A 1 165 ? -19.701 -12.435 -20.589 1.00 97.69 165 GLU A CA 1
ATOM 1340 C C . GLU A 1 165 ? -19.586 -13.173 -19.259 1.00 97.69 165 GLU A C 1
ATOM 1342 O O . GLU A 1 165 ? -18.843 -14.147 -19.135 1.00 97.69 165 GLU A O 1
ATOM 1347 N N . PHE A 1 166 ? -20.328 -12.701 -18.263 1.00 97.44 166 PHE A N 1
ATOM 1348 C CA . PHE A 1 166 ? -20.403 -13.326 -16.955 1.00 97.44 166 PHE A CA 1
ATOM 1349 C C . PHE A 1 166 ? -21.821 -13.207 -16.405 1.00 97.44 166 PHE A C 1
ATOM 1351 O O . PHE A 1 166 ? -22.560 -12.275 -16.724 1.00 97.44 166 PHE A O 1
ATOM 1358 N N . THR A 1 167 ? -22.184 -14.142 -15.536 1.00 97.75 167 THR A N 1
ATOM 1359 C CA . THR A 1 167 ? -23.439 -14.106 -14.785 1.00 97.75 167 THR A CA 1
ATOM 1360 C C . THR A 1 167 ? -23.124 -13.772 -13.336 1.00 97.75 167 THR A C 1
ATOM 1362 O O . THR A 1 167 ? -22.202 -14.344 -12.755 1.00 97.75 167 THR A O 1
ATOM 1365 N N . VAL A 1 168 ? -23.871 -12.835 -12.749 1.00 97.19 168 VAL A N 1
ATOM 1366 C CA . VAL A 1 168 ? -23.729 -12.514 -11.325 1.00 97.19 168 VAL A CA 1
ATOM 1367 C C . VAL A 1 168 ? -24.240 -13.709 -10.513 1.00 97.19 168 VAL A C 1
ATOM 1369 O O . VAL A 1 168 ? -25.402 -14.084 -10.681 1.00 97.19 168 VAL A O 1
ATOM 1372 N N . PRO A 1 169 ? -23.403 -14.328 -9.665 1.00 97.56 169 PRO A N 1
ATOM 1373 C CA . PRO A 1 169 ? -23.832 -15.450 -8.841 1.00 97.56 169 PRO A CA 1
ATOM 1374 C C . PRO A 1 169 ? -24.852 -14.993 -7.794 1.00 97.56 169 PRO A C 1
ATOM 1376 O O . PRO A 1 169 ? -24.786 -13.869 -7.297 1.00 97.56 169 PRO A O 1
ATOM 1379 N N . GLU A 1 170 ? -25.768 -15.886 -7.419 1.00 98.06 170 GLU A N 1
ATOM 1380 C CA . GLU A 1 170 ? -26.733 -15.620 -6.347 1.00 98.06 170 GLU A CA 1
ATOM 1381 C C . GLU A 1 170 ? -26.020 -15.427 -5.001 1.00 98.06 170 GLU A C 1
ATOM 1383 O O . GLU A 1 170 ? -26.295 -14.470 -4.285 1.00 98.06 170 GLU A O 1
ATOM 1388 N N . ASN A 1 171 ? -25.042 -16.283 -4.693 1.00 98.12 171 ASN A N 1
ATOM 1389 C CA . ASN A 1 171 ? -24.214 -16.202 -3.493 1.00 98.12 171 ASN A CA 1
ATOM 1390 C C . ASN A 1 171 ? -22.747 -16.425 -3.867 1.00 98.12 171 ASN A C 1
ATOM 1392 O O . ASN A 1 171 ? -22.427 -17.403 -4.542 1.00 98.12 171 ASN A O 1
ATOM 1396 N N . ALA A 1 172 ? -21.855 -15.531 -3.441 1.00 98.31 172 ALA A N 1
ATOM 1397 C CA . ALA A 1 172 ? -20.422 -15.656 -3.702 1.00 98.31 172 ALA A CA 1
ATOM 1398 C C . ALA A 1 172 ? -19.584 -14.807 -2.747 1.00 98.31 172 ALA A C 1
ATOM 1400 O O . ALA A 1 172 ? -20.062 -13.851 -2.143 1.00 98.31 172 ALA A O 1
ATOM 1401 N N . ILE A 1 173 ? -18.295 -15.118 -2.676 1.00 98.56 173 ILE A N 1
ATOM 1402 C CA . ILE A 1 173 ? -17.279 -14.256 -2.072 1.00 98.56 173 ILE A CA 1
ATOM 1403 C C . ILE A 1 173 ? -16.229 -13.920 -3.125 1.00 98.56 173 ILE A C 1
ATOM 1405 O O . ILE A 1 173 ? -15.996 -14.692 -4.054 1.00 98.56 173 ILE A O 1
ATOM 1409 N N . GLY A 1 174 ? -15.586 -12.768 -2.979 1.00 98.31 174 GLY A N 1
ATOM 1410 C CA . GLY A 1 174 ? -14.498 -12.350 -3.852 1.00 98.31 174 GLY A CA 1
ATOM 1411 C C . GLY A 1 174 ? -13.519 -11.444 -3.127 1.00 98.31 174 GLY A C 1
ATOM 1412 O O . GLY A 1 174 ? -13.894 -10.687 -2.226 1.00 98.31 174 GLY A O 1
ATOM 1413 N N . CYS A 1 175 ? -12.255 -11.515 -3.527 1.00 98.31 175 CYS A N 1
ATOM 1414 C CA . CYS A 1 175 ? -11.239 -10.563 -3.117 1.00 98.31 175 CYS A CA 1
ATOM 1415 C C . CYS A 1 175 ? -10.408 -10.124 -4.326 1.00 98.31 175 CYS A C 1
ATOM 1417 O O . CYS A 1 175 ? -10.068 -10.923 -5.196 1.00 98.31 175 CYS A O 1
ATOM 1419 N N . GLY A 1 176 ? -10.113 -8.830 -4.395 1.00 98.50 176 GLY A N 1
ATOM 1420 C CA . GLY A 1 176 ? -9.231 -8.238 -5.391 1.00 98.50 176 GLY A CA 1
ATOM 1421 C C . GLY A 1 176 ? -8.017 -7.654 -4.693 1.00 98.50 176 GLY A C 1
ATOM 1422 O O . GLY A 1 176 ? -8.171 -6.772 -3.851 1.00 98.50 176 GLY A O 1
ATOM 1423 N N . PHE A 1 177 ? -6.827 -8.131 -5.042 1.00 98.44 177 PHE A N 1
ATOM 1424 C CA . PHE A 1 177 ? -5.564 -7.573 -4.569 1.00 98.44 177 PHE A CA 1
ATOM 1425 C C . PHE A 1 177 ? -4.910 -6.774 -5.686 1.00 98.44 177 PHE A C 1
ATOM 1427 O O . PHE A 1 177 ? -4.832 -7.224 -6.829 1.00 98.44 177 PHE A O 1
ATOM 1434 N N . HIS A 1 178 ? -4.438 -5.582 -5.351 1.00 98.31 178 HIS A N 1
ATOM 1435 C CA . HIS A 1 178 ? -3.744 -4.709 -6.276 1.00 98.31 178 HIS A CA 1
ATOM 1436 C C . HIS A 1 178 ? -2.685 -3.882 -5.543 1.00 98.31 178 HIS A C 1
ATOM 1438 O O . HIS A 1 178 ? -2.786 -3.622 -4.345 1.00 98.31 178 HIS A O 1
ATOM 1444 N N . GLU A 1 179 ? -1.670 -3.442 -6.277 1.00 97.88 179 GLU A N 1
ATOM 1445 C CA . GLU A 1 179 ? -0.706 -2.454 -5.805 1.00 97.88 179 GLU A CA 1
ATOM 1446 C C . GLU A 1 179 ? -1.123 -1.081 -6.323 1.00 97.88 179 GLU A C 1
ATOM 1448 O O . GLU A 1 179 ? -0.930 -0.746 -7.491 1.00 97.88 179 GLU A O 1
ATOM 1453 N N . ALA A 1 180 ? -1.720 -0.276 -5.448 1.00 96.94 180 ALA A N 1
ATOM 1454 C CA . ALA A 1 180 ? -2.017 1.111 -5.755 1.00 96.94 180 ALA A CA 1
ATOM 1455 C C . ALA A 1 180 ? -0.724 1.946 -5.804 1.00 96.94 180 ALA A C 1
ATOM 1457 O O . ALA A 1 180 ? 0.346 1.557 -5.328 1.00 96.94 180 ALA A O 1
ATOM 1458 N N . VAL A 1 181 ? -0.836 3.186 -6.291 1.00 97.25 181 VAL A N 1
ATOM 1459 C CA . VAL A 1 181 ? 0.289 4.145 -6.338 1.00 97.25 181 VAL A CA 1
ATOM 1460 C C . VAL A 1 181 ? 0.990 4.294 -4.981 1.00 97.25 181 VAL A C 1
ATOM 1462 O O . VAL A 1 181 ? 2.204 4.483 -4.938 1.00 97.25 181 VAL A O 1
ATOM 1465 N N . ARG A 1 182 ? 0.241 4.148 -3.883 1.00 97.62 182 ARG A N 1
ATOM 1466 C CA . ARG A 1 182 ? 0.723 4.316 -2.508 1.00 97.62 182 ARG A CA 1
ATOM 1467 C C . ARG A 1 182 ? 0.991 3.002 -1.767 1.00 97.62 182 ARG A C 1
ATOM 1469 O O . ARG A 1 182 ? 1.362 3.086 -0.605 1.00 97.62 182 ARG A O 1
ATOM 1476 N N . GLY A 1 183 ? 0.811 1.829 -2.389 1.00 97.69 183 GLY A N 1
ATOM 1477 C CA . GLY A 1 183 ? 1.050 0.515 -1.769 1.00 97.69 183 GLY A CA 1
ATOM 1478 C C . GLY A 1 183 ? -0.118 -0.468 -1.873 1.00 97.69 183 GLY A C 1
ATOM 1479 O O . GLY A 1 183 ? -0.976 -0.339 -2.749 1.00 97.69 183 GLY A O 1
ATOM 1480 N N . VAL A 1 184 ? -0.211 -1.372 -0.892 1.00 97.50 184 VAL A N 1
ATOM 1481 C CA . VAL A 1 184 ? -1.246 -2.414 -0.800 1.00 97.50 184 VAL A CA 1
ATOM 1482 C C . VAL A 1 184 ? -2.681 -1.880 -0.902 1.00 97.50 184 VAL A C 1
ATOM 1484 O O . VAL A 1 184 ? -3.110 -1.010 -0.143 1.00 97.50 184 VAL A O 1
ATOM 1487 N N . LEU A 1 185 ? -3.452 -2.453 -1.821 1.00 97.94 185 LEU A N 1
ATOM 1488 C CA . LEU A 1 185 ? -4.890 -2.266 -1.949 1.00 97.94 185 LEU A CA 1
ATOM 1489 C C . LEU A 1 185 ? -5.561 -3.636 -1.991 1.00 97.94 185 LEU A C 1
ATOM 1491 O O . LEU A 1 185 ? -5.229 -4.477 -2.823 1.00 97.94 185 LEU A O 1
ATOM 1495 N N . SER A 1 186 ? -6.539 -3.846 -1.117 1.00 98.38 186 SER A N 1
ATOM 1496 C CA . SER A 1 186 ? -7.379 -5.042 -1.169 1.00 98.38 186 SER A CA 1
ATOM 1497 C C . SER A 1 186 ? -8.849 -4.669 -1.106 1.00 98.38 186 SER A C 1
ATOM 1499 O O . SER A 1 186 ? -9.241 -3.827 -0.307 1.00 98.38 186 SER A O 1
ATOM 1501 N N . HIS A 1 187 ? -9.664 -5.264 -1.965 1.00 98.62 187 HIS A N 1
ATOM 1502 C CA . HIS A 1 187 ? -11.117 -5.153 -1.929 1.00 98.62 187 HIS A CA 1
ATOM 1503 C C . HIS A 1 187 ? -11.679 -6.517 -1.565 1.00 98.62 187 HIS A C 1
ATOM 1505 O O . HIS A 1 187 ? -11.323 -7.506 -2.197 1.00 98.62 187 HIS A O 1
ATOM 1511 N N . HIS A 1 188 ? -12.559 -6.569 -0.575 1.00 98.62 188 HIS A N 1
ATOM 1512 C CA . HIS A 1 188 ? -13.208 -7.798 -0.135 1.00 98.62 188 HIS A CA 1
ATOM 1513 C C . HIS A 1 188 ? -14.711 -7.642 -0.295 1.00 98.62 188 HIS A C 1
ATOM 1515 O O . HIS A 1 188 ? -15.277 -6.686 0.225 1.00 98.62 188 HIS A O 1
ATOM 1521 N N . SER A 1 189 ? -15.346 -8.553 -1.026 1.00 98.38 189 SER A N 1
ATOM 1522 C CA . SER A 1 189 ? -16.775 -8.511 -1.320 1.00 98.38 189 SER A CA 1
ATOM 1523 C C . SER A 1 189 ? -17.448 -9.836 -0.984 1.00 98.38 189 SER A C 1
ATOM 1525 O O . SER A 1 189 ? -16.876 -10.908 -1.187 1.00 98.38 189 SER A O 1
ATOM 1527 N N . VAL A 1 190 ? -18.675 -9.735 -0.484 1.00 98.69 190 VAL A N 1
ATOM 1528 C CA . VAL A 1 190 ? -19.607 -10.839 -0.266 1.00 98.69 190 VAL A CA 1
ATOM 1529 C C . VAL A 1 190 ? -20.896 -10.503 -1.007 1.00 98.69 190 VAL A C 1
ATOM 1531 O O . VAL A 1 190 ? -21.429 -9.401 -0.861 1.00 98.69 190 VAL A O 1
ATOM 1534 N N . ILE A 1 191 ? -21.392 -11.449 -1.797 1.00 98.56 191 ILE A N 1
ATOM 1535 C CA . ILE A 1 191 ? -22.660 -11.389 -2.520 1.00 98.56 191 ILE A CA 1
ATOM 1536 C C . ILE A 1 191 ? -23.630 -12.375 -1.865 1.00 98.56 191 ILE A C 1
ATOM 1538 O O . ILE A 1 191 ? -23.271 -13.534 -1.650 1.00 98.56 191 ILE A O 1
ATOM 1542 N N . ARG A 1 192 ? -24.849 -11.913 -1.573 1.00 98.38 192 ARG A N 1
ATOM 1543 C CA . ARG A 1 192 ? -25.986 -12.725 -1.118 1.00 98.38 192 ARG A CA 1
ATOM 1544 C C . ARG A 1 192 ? -27.239 -12.298 -1.874 1.00 98.38 192 ARG A C 1
ATOM 1546 O O . ARG A 1 192 ? -27.463 -11.100 -2.050 1.00 98.38 192 ARG A O 1
ATOM 1553 N N . ASP A 1 193 ? -28.028 -13.259 -2.338 1.00 97.75 193 ASP A N 1
ATOM 1554 C CA . ASP A 1 193 ? -29.246 -13.045 -3.136 1.00 97.75 193 ASP A CA 1
ATOM 1555 C C . ASP A 1 193 ? -29.034 -12.089 -4.333 1.00 97.75 193 ASP A C 1
ATOM 1557 O O . ASP A 1 193 ? -29.840 -11.196 -4.613 1.00 97.75 193 ASP A O 1
ATOM 1561 N N . GLY A 1 194 ? -27.887 -12.223 -5.006 1.00 97.06 194 GLY A N 1
ATOM 1562 C CA . GLY A 1 194 ? -27.491 -11.397 -6.150 1.00 97.06 194 GLY A CA 1
ATOM 1563 C C . GLY A 1 194 ? -27.167 -9.936 -5.808 1.00 97.06 194 GLY A C 1
ATOM 1564 O O . GLY A 1 194 ? -27.081 -9.100 -6.709 1.00 97.06 194 GLY A O 1
ATOM 1565 N N . LYS A 1 195 ? -26.992 -9.596 -4.524 1.00 97.50 195 LYS A N 1
ATOM 1566 C CA . LYS A 1 195 ? -26.686 -8.242 -4.034 1.00 97.50 195 LYS A CA 1
ATOM 1567 C C . LYS A 1 195 ? -25.410 -8.232 -3.205 1.00 97.50 195 LYS A C 1
ATOM 1569 O O . LYS A 1 195 ? -25.039 -9.234 -2.605 1.00 97.50 195 LYS A O 1
ATOM 1574 N N . ILE A 1 196 ? -24.753 -7.076 -3.127 1.00 98.31 196 ILE A N 1
ATOM 1575 C CA . ILE A 1 196 ? -23.616 -6.880 -2.221 1.00 98.31 196 ILE A CA 1
ATOM 1576 C C . ILE A 1 196 ? -24.130 -6.953 -0.779 1.00 98.31 196 ILE A C 1
ATOM 1578 O O . ILE A 1 196 ? -24.865 -6.072 -0.339 1.00 98.31 196 ILE A O 1
ATOM 1582 N N . ALA A 1 197 ? -23.732 -8.000 -0.064 1.00 98.06 197 ALA A N 1
ATOM 1583 C CA . ALA A 1 197 ? -24.022 -8.192 1.352 1.00 98.06 197 ALA A CA 1
ATOM 1584 C C . ALA A 1 197 ? -22.942 -7.562 2.240 1.00 98.06 197 ALA A C 1
ATOM 1586 O O . ALA A 1 197 ? -23.257 -7.021 3.294 1.00 98.06 197 ALA A O 1
ATOM 1587 N N . ASN A 1 198 ? -21.681 -7.602 1.795 1.00 98.31 198 ASN A N 1
ATOM 1588 C CA . ASN A 1 198 ? -20.576 -6.933 2.473 1.00 98.31 198 ASN A CA 1
ATOM 1589 C C . ASN A 1 198 ? -19.515 -6.444 1.475 1.00 98.31 198 ASN A C 1
ATOM 1591 O O . ASN A 1 198 ? -19.260 -7.114 0.468 1.00 98.31 198 ASN A O 1
ATOM 1595 N N . TYR A 1 199 ? -18.904 -5.281 1.727 1.00 98.38 199 TYR A N 1
ATOM 1596 C CA . TYR A 1 199 ? -17.857 -4.728 0.861 1.00 98.38 199 TYR A CA 1
ATOM 1597 C C . TYR A 1 199 ? -16.890 -3.819 1.621 1.00 98.38 199 TYR A C 1
ATOM 1599 O O . TYR A 1 199 ? -17.262 -2.729 2.058 1.00 98.38 199 TYR A O 1
ATOM 1607 N N . HIS A 1 200 ? -15.618 -4.214 1.680 1.00 98.31 200 HIS A N 1
ATOM 1608 C CA . HIS A 1 200 ? -14.585 -3.488 2.421 1.00 98.31 200 HIS A CA 1
ATOM 1609 C C . HIS A 1 200 ? -13.303 -3.319 1.600 1.00 98.31 200 HIS A C 1
ATOM 1611 O O . HIS A 1 200 ? -12.556 -4.288 1.408 1.00 98.31 200 HIS A O 1
ATOM 1617 N N . PRO A 1 201 ? -13.019 -2.095 1.117 1.00 97.75 201 PRO A N 1
ATOM 1618 C CA . PRO A 1 201 ? -11.728 -1.752 0.548 1.00 97.75 201 PRO A CA 1
ATOM 1619 C C . PRO A 1 201 ? -10.744 -1.331 1.650 1.00 97.75 201 PRO A C 1
ATOM 1621 O O . PRO A 1 201 ? -11.063 -0.510 2.501 1.00 97.75 201 PRO A O 1
ATOM 1624 N N . TYR A 1 202 ? -9.519 -1.843 1.590 1.00 98.06 202 TYR A N 1
ATOM 1625 C CA . TYR A 1 202 ? -8.398 -1.456 2.444 1.00 98.06 202 TYR A CA 1
ATOM 1626 C C . TYR A 1 202 ? -7.217 -0.978 1.587 1.00 98.06 202 TYR A C 1
ATOM 1628 O O . TYR A 1 202 ? -6.378 -1.791 1.188 1.00 98.06 202 TYR A O 1
ATOM 1636 N N . PRO A 1 203 ? -7.174 0.325 1.258 1.00 97.12 203 PRO A N 1
ATOM 1637 C CA . PRO A 1 203 ? -6.095 0.990 0.543 1.00 97.12 203 PRO A CA 1
ATOM 1638 C C . PRO A 1 203 ? -4.907 1.326 1.463 1.00 97.12 203 PRO A C 1
ATOM 1640 O O . PRO A 1 203 ? -5.016 1.254 2.690 1.00 97.12 203 PRO A O 1
ATOM 1643 N N . PRO A 1 204 ? -3.786 1.810 0.897 1.00 97.31 204 PRO A N 1
ATOM 1644 C CA . PRO A 1 204 ? -2.522 1.962 1.624 1.00 97.31 204 PRO A CA 1
ATOM 1645 C C . PRO A 1 204 ? -2.585 2.959 2.774 1.00 97.31 204 PRO A C 1
ATOM 1647 O O . PRO A 1 204 ? -2.002 2.747 3.833 1.00 97.31 204 PRO A O 1
ATOM 1650 N N . THR A 1 205 ? -3.293 4.075 2.579 1.00 97.44 205 THR A N 1
ATOM 1651 C CA . THR A 1 205 ? -3.356 5.125 3.600 1.00 97.44 205 THR A CA 1
ATOM 1652 C C . THR A 1 205 ? -4.094 4.657 4.851 1.00 97.44 205 THR A C 1
ATOM 1654 O O . THR A 1 205 ? -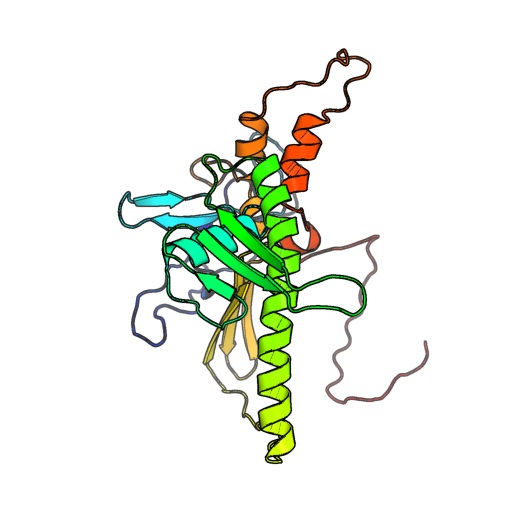3.755 5.131 5.927 1.00 97.44 205 THR A O 1
ATOM 1657 N N . SER A 1 206 ? -5.019 3.696 4.760 1.00 96.94 206 SER A N 1
ATOM 1658 C CA . SER A 1 206 ? -5.645 3.111 5.952 1.00 96.94 206 SER A CA 1
ATOM 1659 C C . SER A 1 206 ? -4.623 2.383 6.831 1.00 96.94 206 SER A C 1
ATOM 1661 O O . SER A 1 206 ? -4.747 2.415 8.047 1.00 96.94 206 SER A O 1
ATOM 1663 N N . TRP A 1 207 ? -3.586 1.785 6.233 1.00 98.38 207 TRP A N 1
ATOM 1664 C CA . TRP A 1 207 ? -2.460 1.192 6.961 1.00 98.38 207 TRP A CA 1
ATOM 1665 C C . TRP A 1 207 ? -1.535 2.275 7.513 1.00 98.38 207 TRP A C 1
ATOM 1667 O O . TRP A 1 207 ? -1.338 2.366 8.722 1.00 98.38 207 TRP A O 1
ATOM 1677 N N . ASN A 1 208 ? -1.022 3.146 6.637 1.00 98.31 208 ASN A N 1
ATOM 1678 C CA . ASN A 1 208 ? 0.021 4.101 7.016 1.00 98.31 208 ASN A CA 1
ATOM 1679 C C . ASN A 1 208 ? -0.467 5.166 8.017 1.00 98.31 208 ASN A C 1
ATOM 1681 O O . ASN A 1 208 ? 0.284 5.577 8.896 1.00 98.31 208 ASN A O 1
ATOM 1685 N N . ALA A 1 209 ? -1.716 5.618 7.873 1.00 98.00 209 ALA A N 1
ATOM 1686 C CA . ALA A 1 209 ? -2.335 6.634 8.722 1.00 98.00 209 ALA A CA 1
ATOM 1687 C C . ALA A 1 209 ? -3.152 6.036 9.875 1.00 98.00 209 ALA A C 1
ATOM 1689 O O . ALA A 1 209 ? -3.949 6.754 10.486 1.00 98.00 209 ALA A O 1
ATOM 1690 N N . SER A 1 210 ? -3.015 4.730 10.127 1.00 98.12 210 SER A N 1
ATOM 1691 C CA . SER A 1 210 ? -3.704 4.095 11.244 1.00 98.12 210 SER A CA 1
ATOM 1692 C C . SER A 1 210 ? -3.322 4.764 12.568 1.00 98.12 210 SER A C 1
ATOM 1694 O O . SER A 1 210 ? -2.188 5.217 12.726 1.00 98.12 210 SER A O 1
ATOM 1696 N N . PRO A 1 211 ? -4.257 4.876 13.520 1.00 98.31 211 PRO A N 1
ATOM 1697 C CA . PRO A 1 211 ? -3.927 5.318 14.863 1.00 98.31 211 PRO A CA 1
ATOM 1698 C C . PRO A 1 211 ? -3.336 4.161 15.682 1.00 98.31 211 PRO A C 1
ATOM 1700 O O . PRO A 1 211 ? -3.118 3.050 15.175 1.00 98.31 211 PRO A O 1
ATOM 1703 N N . ARG A 1 212 ? -3.150 4.406 16.982 1.00 98.50 212 ARG A N 1
ATOM 1704 C CA . ARG A 1 212 ? -2.964 3.335 17.963 1.00 98.50 212 ARG A CA 1
ATOM 1705 C C . ARG A 1 212 ? -4.118 2.338 17.890 1.00 98.50 212 ARG A C 1
ATOM 1707 O O . ARG A 1 212 ? -5.291 2.715 17.803 1.00 98.50 212 ARG A O 1
ATOM 1714 N N . ASP A 1 213 ? -3.772 1.058 17.869 1.00 98.00 213 ASP A N 1
ATOM 1715 C CA . ASP A 1 213 ? -4.760 -0.010 17.972 1.00 98.00 213 ASP A CA 1
ATOM 1716 C C . ASP A 1 213 ? -5.155 -0.279 19.435 1.00 98.00 213 ASP A C 1
ATOM 1718 O O . ASP A 1 213 ? -4.682 0.375 20.366 1.00 98.00 213 ASP A O 1
ATOM 1722 N N . SER A 1 214 ? -6.034 -1.256 19.651 1.00 96.88 214 SER A N 1
ATOM 1723 C CA . SER A 1 214 ? -6.480 -1.695 20.976 1.00 96.88 214 SER A CA 1
ATOM 1724 C C . SER A 1 214 ? -5.364 -2.260 21.864 1.00 96.88 214 SER A C 1
ATOM 1726 O O . SER A 1 214 ? -5.596 -2.457 23.053 1.00 96.88 214 SER A O 1
ATOM 1728 N N . LEU A 1 215 ? -4.178 -2.539 21.313 1.00 96.50 215 LEU A N 1
ATOM 1729 C CA . LEU A 1 215 ? -2.988 -2.973 22.051 1.00 96.50 215 LEU A CA 1
ATOM 1730 C C . LEU A 1 215 ? -2.019 -1.811 22.320 1.00 96.50 215 LEU A C 1
ATOM 1732 O O . LEU A 1 215 ? -0.981 -2.003 22.947 1.00 96.50 215 LEU A O 1
ATOM 1736 N N . GLY A 1 216 ? -2.357 -0.601 21.865 1.00 97.25 216 GLY A N 1
ATOM 1737 C CA . GLY A 1 216 ? -1.550 0.602 22.034 1.00 97.25 216 GLY A CA 1
ATOM 1738 C C . GLY A 1 216 ? -0.431 0.757 21.004 1.00 97.25 216 GLY A C 1
ATOM 1739 O O . GLY A 1 216 ? 0.327 1.724 21.095 1.00 97.25 216 GLY A O 1
ATOM 1740 N N . THR A 1 217 ? -0.317 -0.137 20.014 1.00 98.00 217 THR A N 1
ATOM 1741 C CA . THR A 1 217 ? 0.733 -0.055 18.990 1.00 98.00 217 THR A CA 1
ATOM 1742 C C . THR A 1 217 ? 0.421 1.079 18.008 1.00 98.00 217 THR A C 1
ATOM 1744 O O . THR A 1 217 ? -0.630 1.025 17.353 1.00 98.00 217 THR A O 1
ATOM 1747 N N . PRO A 1 218 ? 1.297 2.099 17.876 1.00 98.31 218 PRO A N 1
ATOM 1748 C CA . PRO A 1 218 ? 1.073 3.225 16.974 1.00 98.31 218 PRO A CA 1
ATOM 1749 C C . PRO A 1 218 ? 1.070 2.797 15.502 1.00 98.31 218 PRO A C 1
ATOM 1751 O O . PRO A 1 218 ? 1.645 1.777 15.106 1.00 98.31 218 PRO A O 1
ATOM 1754 N N . GLY A 1 219 ? 0.404 3.594 14.670 1.00 98.44 219 GLY A N 1
ATOM 1755 C CA . GLY A 1 219 ? 0.489 3.436 13.222 1.00 98.44 219 GLY A CA 1
ATOM 1756 C C . GLY A 1 219 ? 1.768 4.036 12.631 1.00 98.44 219 GLY A C 1
ATOM 1757 O O . GLY A 1 219 ? 2.453 4.815 13.301 1.00 98.44 219 GLY A O 1
ATOM 1758 N N . PRO A 1 220 ? 2.071 3.753 11.352 1.00 98.56 220 PRO A N 1
ATOM 1759 C CA . PRO A 1 220 ? 3.320 4.178 10.721 1.00 98.56 220 PRO A CA 1
ATOM 1760 C C . PRO A 1 220 ? 3.580 5.687 10.724 1.00 98.56 220 PRO A C 1
ATOM 1762 O O . PRO A 1 220 ? 4.726 6.108 10.845 1.00 98.56 220 PRO A O 1
ATOM 1765 N N . TYR A 1 221 ? 2.548 6.528 10.593 1.00 98.44 221 TYR A N 1
ATOM 1766 C CA . TYR A 1 221 ? 2.734 7.984 10.665 1.00 98.44 221 TYR A CA 1
ATOM 1767 C C . TYR A 1 221 ? 3.156 8.441 12.055 1.00 98.44 221 TYR A C 1
ATOM 1769 O O . TYR A 1 221 ? 4.056 9.268 12.174 1.00 98.44 221 TYR A O 1
ATOM 1777 N N . GLU A 1 222 ? 2.499 7.923 13.089 1.00 98.44 222 GLU A N 1
ATOM 1778 C CA . GLU A 1 222 ? 2.790 8.285 14.473 1.00 98.44 222 GLU A CA 1
ATOM 1779 C C . GLU A 1 222 ? 4.187 7.804 14.858 1.00 98.44 222 GLU A C 1
ATOM 1781 O O . GLU A 1 222 ? 4.997 8.613 15.307 1.00 98.44 222 GLU A O 1
ATOM 1786 N N . ASP A 1 223 ? 4.494 6.536 14.577 1.00 98.56 223 ASP A N 1
ATOM 1787 C CA . ASP A 1 223 ? 5.794 5.934 14.870 1.00 98.56 223 ASP A CA 1
ATOM 1788 C C . ASP A 1 223 ? 6.941 6.664 14.149 1.00 98.56 223 ASP A C 1
ATOM 1790 O O . ASP A 1 223 ? 7.906 7.108 14.774 1.00 98.56 223 ASP A O 1
ATOM 1794 N N . ALA A 1 224 ? 6.811 6.909 12.840 1.00 98.38 224 ALA A N 1
ATOM 1795 C CA . ALA A 1 224 ? 7.860 7.581 12.078 1.00 98.38 224 ALA A CA 1
ATOM 1796 C C . ALA A 1 224 ? 8.104 9.026 12.546 1.00 98.38 224 ALA A C 1
ATOM 1798 O O . ALA A 1 224 ? 9.245 9.493 12.540 1.00 98.38 224 ALA A O 1
ATOM 1799 N N . VAL A 1 225 ? 7.052 9.752 12.941 1.00 98.19 225 VAL A N 1
ATOM 1800 C CA . VAL A 1 225 ? 7.180 11.117 13.473 1.00 98.19 225 VAL A CA 1
ATOM 1801 C C . VAL A 1 225 ? 7.818 11.116 14.858 1.00 98.19 225 VAL A C 1
ATOM 1803 O O . VAL A 1 225 ? 8.706 11.931 15.093 1.00 98.19 225 VAL A O 1
ATOM 1806 N N . GLN A 1 226 ? 7.428 10.197 15.749 1.00 98.25 226 GLN A N 1
ATOM 1807 C CA . GLN A 1 226 ? 8.059 10.048 17.068 1.00 98.25 226 GLN A CA 1
ATOM 1808 C C . GLN A 1 226 ? 9.562 9.762 16.949 1.00 98.25 226 GLN A C 1
ATOM 1810 O O . GLN A 1 226 ? 10.347 10.244 17.761 1.00 98.25 226 GLN A O 1
ATOM 1815 N N . ASN A 1 227 ? 9.957 9.046 15.896 1.00 98.00 227 ASN A N 1
ATOM 1816 C CA . ASN A 1 227 ? 11.344 8.695 15.603 1.00 98.00 227 ASN A CA 1
ATOM 1817 C C . ASN A 1 227 ? 12.088 9.731 14.727 1.00 98.00 227 ASN A C 1
ATOM 1819 O O . ASN A 1 227 ? 13.218 9.477 14.307 1.00 98.00 227 ASN A O 1
ATOM 1823 N N . THR A 1 228 ? 11.489 10.892 14.423 1.00 97.69 228 THR A N 1
ATOM 1824 C CA . THR A 1 228 ? 12.117 11.937 13.593 1.00 97.69 228 THR A CA 1
ATOM 1825 C C . THR A 1 228 ? 12.837 12.978 14.468 1.00 97.69 228 THR A C 1
ATOM 1827 O O . THR A 1 228 ? 12.167 13.755 15.151 1.00 97.69 228 THR A O 1
ATOM 1830 N N . PRO A 1 229 ? 14.181 13.073 14.424 1.00 95.56 229 PRO A N 1
ATOM 1831 C CA . PRO A 1 229 ? 14.896 14.201 15.018 1.00 95.56 229 PRO A CA 1
ATOM 1832 C C . PRO A 1 229 ? 14.579 15.501 14.266 1.00 95.56 229 PRO A C 1
ATOM 1834 O O . PRO A 1 229 ? 14.444 15.510 13.040 1.00 95.56 229 PRO A O 1
ATOM 1837 N N . LEU A 1 230 ? 14.474 16.604 15.009 1.00 95.25 230 LEU A N 1
ATOM 1838 C CA . LEU A 1 230 ? 14.247 17.934 14.448 1.00 95.25 230 LEU A CA 1
ATOM 1839 C C . LEU A 1 230 ? 15.594 18.558 14.066 1.00 95.25 230 LEU A C 1
ATOM 1841 O O . LEU A 1 230 ? 16.443 18.775 14.927 1.00 95.25 230 LEU A O 1
ATOM 1845 N N . PHE A 1 231 ? 15.774 18.830 12.776 1.00 95.88 231 PHE A N 1
ATOM 1846 C CA . PHE A 1 231 ? 16.931 19.538 12.218 1.00 95.88 231 PHE A CA 1
ATOM 1847 C C . PHE A 1 231 ? 16.607 20.996 11.883 1.00 95.88 231 PHE A C 1
ATOM 1849 O O . PHE A 1 231 ? 17.494 21.763 11.522 1.00 95.88 231 PHE A O 1
ATOM 1856 N N . GLU A 1 232 ? 15.334 21.379 11.955 1.00 94.88 232 GLU A N 1
ATOM 1857 C CA . GLU A 1 232 ? 14.893 22.753 11.778 1.00 94.88 232 GLU A CA 1
ATOM 1858 C C . GLU A 1 232 ? 15.571 23.707 12.778 1.00 94.88 232 GLU A C 1
ATOM 1860 O O . GLU A 1 232 ? 15.433 23.556 13.987 1.00 94.88 232 GLU A O 1
ATOM 1865 N N . GLU A 1 233 ? 16.256 24.731 12.262 1.00 96.25 233 GLU A N 1
ATOM 1866 C CA . GLU A 1 233 ? 16.971 25.744 13.064 1.00 96.25 233 GLU A CA 1
ATOM 1867 C C . GLU A 1 233 ? 16.072 26.910 13.525 1.00 96.25 233 GLU A C 1
ATOM 1869 O O . GLU A 1 233 ? 16.541 27.894 14.098 1.00 96.25 233 GLU A O 1
ATOM 1874 N N . ASN A 1 234 ? 14.767 26.825 13.262 1.00 95.94 234 ASN A N 1
ATOM 1875 C CA . ASN A 1 234 ? 13.788 27.804 13.724 1.00 95.94 234 ASN A CA 1
ATOM 1876 C C . ASN A 1 234 ? 13.529 27.634 15.226 1.00 95.94 234 ASN A C 1
ATOM 1878 O O . ASN A 1 234 ? 13.524 26.524 15.759 1.00 95.94 234 ASN A O 1
ATOM 1882 N N . ASN A 1 235 ? 13.280 28.750 15.906 1.00 92.88 235 ASN A N 1
ATOM 1883 C CA . ASN A 1 235 ? 12.864 28.748 17.300 1.00 92.88 235 ASN A CA 1
ATOM 1884 C C . ASN A 1 235 ? 11.370 28.398 17.423 1.00 92.88 235 ASN A C 1
ATOM 1886 O O . ASN A 1 235 ? 10.663 28.210 16.434 1.00 92.88 235 ASN A O 1
ATOM 1890 N N . GLN A 1 236 ? 10.876 28.312 18.657 1.00 92.56 236 GLN A N 1
ATOM 1891 C CA . GLN A 1 236 ? 9.487 27.938 18.921 1.00 92.56 236 GLN A CA 1
ATOM 1892 C C . GLN A 1 236 ? 8.465 28.918 18.314 1.00 92.56 236 GLN A C 1
ATOM 1894 O O . GLN A 1 236 ? 7.395 28.483 17.891 1.00 92.56 236 GLN A O 1
ATOM 1899 N N . ASP A 1 237 ? 8.799 30.208 18.215 1.00 94.38 237 ASP A N 1
ATOM 1900 C CA . ASP A 1 237 ? 7.893 31.246 17.707 1.00 94.38 237 ASP A CA 1
ATOM 1901 C C . ASP A 1 237 ? 7.738 31.198 16.180 1.00 94.38 237 ASP A C 1
ATOM 1903 O O . ASP A 1 237 ? 6.724 31.644 15.641 1.00 94.38 237 ASP A O 1
ATOM 1907 N N . ASN A 1 238 ? 8.724 30.647 15.463 1.00 95.25 238 ASN A N 1
ATOM 1908 C CA . ASN A 1 238 ? 8.703 30.501 14.006 1.00 95.25 238 ASN A CA 1
ATOM 1909 C C . ASN A 1 238 ? 8.825 29.044 13.526 1.00 95.25 238 ASN A C 1
ATOM 1911 O O . ASN A 1 238 ? 9.139 28.807 12.355 1.00 95.25 238 ASN A O 1
ATOM 1915 N N . PHE A 1 239 ? 8.534 28.084 14.408 1.00 96.12 239 PHE A N 1
ATOM 1916 C CA . PHE A 1 239 ? 8.591 26.652 14.134 1.00 96.12 239 PHE A CA 1
ATOM 1917 C C . PHE A 1 239 ? 7.569 26.231 13.071 1.00 96.12 239 PHE A C 1
ATOM 1919 O O . PHE A 1 239 ? 6.367 26.477 13.196 1.00 96.12 239 PHE A O 1
ATOM 1926 N N . LYS A 1 240 ? 8.041 25.555 12.020 1.00 96.00 240 LYS A N 1
ATOM 1927 C CA . LYS A 1 240 ? 7.215 25.057 10.906 1.00 96.00 240 LYS A CA 1
ATOM 1928 C C . LYS A 1 240 ? 7.010 23.544 10.953 1.00 96.00 240 LYS A C 1
ATOM 1930 O O . LYS A 1 240 ? 6.110 23.038 10.281 1.00 96.00 240 LYS A O 1
ATOM 1935 N N . GLY A 1 241 ? 7.845 22.820 11.698 1.00 96.25 241 GLY A N 1
ATOM 1936 C CA . GLY A 1 241 ? 7.847 21.362 11.754 1.00 96.25 241 GLY A CA 1
ATOM 1937 C C . GLY A 1 241 ? 8.227 20.726 10.421 1.00 96.25 241 GLY A C 1
ATOM 1938 O O . GLY A 1 241 ? 7.618 19.733 10.023 1.00 96.25 241 GLY A O 1
ATOM 1939 N N . ILE A 1 242 ? 9.189 21.301 9.691 1.00 97.06 242 ILE A N 1
ATOM 1940 C CA . ILE A 1 242 ? 9.504 20.880 8.319 1.00 97.06 242 ILE A CA 1
ATOM 1941 C C . ILE A 1 242 ? 9.937 19.410 8.243 1.00 97.06 242 ILE A C 1
ATOM 1943 O O . ILE A 1 242 ? 9.580 18.719 7.291 1.00 97.06 242 ILE A O 1
ATOM 1947 N N . ASP A 1 243 ? 10.637 18.902 9.254 1.00 97.75 243 ASP A N 1
ATOM 1948 C CA . ASP A 1 243 ? 11.109 17.515 9.278 1.00 97.75 243 ASP A CA 1
ATOM 1949 C C . ASP A 1 243 ? 9.957 16.528 9.502 1.00 97.75 243 ASP A C 1
ATOM 1951 O O . ASP A 1 243 ? 9.817 15.564 8.750 1.00 97.75 243 ASP A O 1
ATOM 1955 N N . ILE A 1 244 ? 9.036 16.845 10.420 1.00 97.81 244 ILE A N 1
ATOM 1956 C CA . ILE A 1 244 ? 7.767 16.116 10.608 1.00 97.81 244 ILE A CA 1
ATOM 1957 C C . ILE A 1 244 ? 6.978 16.105 9.292 1.00 97.81 244 ILE A C 1
ATOM 1959 O O . ILE A 1 244 ? 6.496 15.072 8.822 1.00 97.81 244 ILE A O 1
ATOM 1963 N N . MET A 1 245 ? 6.877 17.275 8.663 1.00 97.75 245 MET A N 1
ATOM 1964 C CA . MET A 1 245 ? 6.172 17.485 7.407 1.00 97.75 245 MET A CA 1
ATOM 1965 C C . MET A 1 245 ? 6.767 16.687 6.244 1.00 97.75 245 MET A C 1
ATOM 1967 O O . MET A 1 245 ? 6.000 16.202 5.406 1.00 97.75 245 MET A O 1
ATOM 1971 N N . ARG A 1 246 ? 8.095 16.543 6.182 1.00 98.19 246 ARG A N 1
ATOM 1972 C CA . ARG A 1 246 ? 8.796 15.686 5.217 1.00 98.19 246 ARG A CA 1
ATOM 1973 C C . ARG A 1 246 ? 8.508 14.213 5.497 1.00 98.19 246 ARG A C 1
ATOM 1975 O O . ARG A 1 246 ? 8.058 13.524 4.587 1.00 98.19 246 ARG A O 1
ATOM 1982 N N . THR A 1 247 ? 8.656 13.759 6.744 1.00 98.25 247 THR A N 1
ATOM 1983 C CA . THR A 1 247 ? 8.427 12.355 7.133 1.00 98.25 247 THR A CA 1
ATOM 1984 C C . THR A 1 247 ? 7.020 11.866 6.803 1.00 98.25 247 THR A C 1
ATOM 1986 O O . THR A 1 247 ? 6.857 10.753 6.288 1.00 98.25 247 THR A O 1
ATOM 1989 N N . VAL A 1 248 ? 5.998 12.684 7.063 1.00 98.25 248 VAL A N 1
ATOM 1990 C CA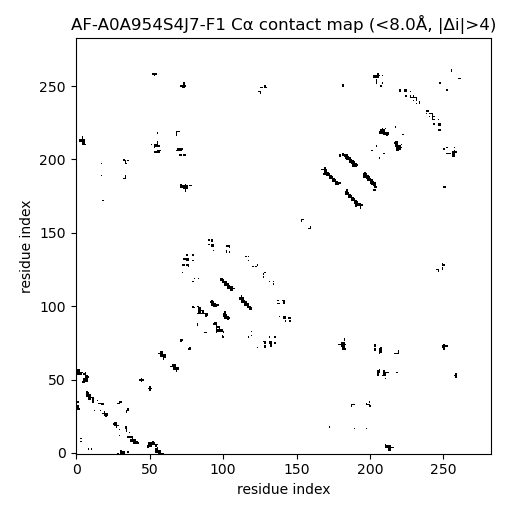 . VAL A 1 248 ? 4.612 12.325 6.738 1.00 98.25 248 VAL A CA 1
ATOM 1991 C C . VAL A 1 248 ? 4.384 12.347 5.223 1.00 98.25 248 VAL A C 1
ATOM 1993 O O . VAL A 1 248 ? 3.799 11.410 4.677 1.00 98.25 248 VAL A O 1
ATOM 1996 N N . ARG A 1 249 ? 4.876 13.372 4.508 1.00 98.31 249 ARG A N 1
ATOM 1997 C CA . ARG A 1 249 ? 4.695 13.486 3.047 1.00 98.31 249 ARG A CA 1
ATOM 1998 C C . ARG A 1 249 ? 5.402 12.393 2.259 1.00 98.31 249 ARG A C 1
ATOM 2000 O O . ARG A 1 249 ? 4.878 12.000 1.222 1.00 98.31 249 ARG A O 1
ATOM 2007 N N . SER A 1 250 ? 6.514 11.850 2.745 1.00 98.50 250 SER A N 1
ATOM 2008 C CA . SER A 1 250 ? 7.196 10.751 2.056 1.00 98.50 250 SER A CA 1
ATOM 2009 C C . SER A 1 250 ? 6.406 9.436 2.077 1.00 98.50 250 SER A C 1
ATOM 2011 O O . SER A 1 250 ? 6.728 8.524 1.322 1.00 98.50 250 SER A O 1
ATOM 2013 N N . PHE A 1 251 ? 5.328 9.322 2.867 1.00 98.31 251 PHE A N 1
ATOM 2014 C CA . PHE A 1 251 ? 4.343 8.237 2.730 1.00 98.31 251 PHE A CA 1
ATOM 2015 C C . PHE A 1 251 ? 3.221 8.528 1.719 1.00 98.31 251 PHE A C 1
ATOM 2017 O O . PHE A 1 251 ? 2.355 7.676 1.527 1.00 98.31 251 PHE A O 1
ATOM 2024 N N . ASP A 1 252 ? 3.205 9.717 1.111 1.00 97.31 252 ASP A N 1
ATOM 2025 C CA . ASP A 1 252 ? 2.177 10.199 0.180 1.00 97.31 252 ASP A CA 1
ATOM 2026 C C . ASP A 1 252 ? 0.732 10.034 0.724 1.00 97.31 252 ASP A C 1
ATOM 2028 O O . ASP A 1 252 ? -0.026 9.186 0.249 1.00 97.31 252 ASP A O 1
ATOM 2032 N N . PRO A 1 253 ? 0.319 10.795 1.759 1.00 95.56 253 PRO A N 1
ATOM 2033 C CA . PRO A 1 253 ? -0.992 10.623 2.390 1.00 95.56 253 PRO A CA 1
ATOM 2034 C C . PRO A 1 253 ? -2.177 10.920 1.454 1.00 95.56 253 PRO A C 1
ATOM 2036 O O . PRO A 1 253 ? -2.306 12.021 0.924 1.00 95.56 253 PRO A O 1
ATOM 2039 N N . CYS A 1 254 ? -3.113 9.971 1.333 1.00 94.00 254 CYS A N 1
ATOM 2040 C CA . CYS A 1 254 ? -4.413 10.149 0.675 1.00 94.00 254 CYS A CA 1
ATOM 2041 C C . CYS A 1 254 ? -5.547 9.928 1.688 1.00 94.00 254 CYS A C 1
ATOM 2043 O O . CYS A 1 254 ? -6.048 8.817 1.842 1.00 94.00 254 CYS A O 1
ATOM 2045 N N . LEU A 1 255 ? -5.981 10.968 2.404 1.00 89.38 255 LEU A N 1
ATOM 2046 C CA . LEU A 1 255 ? -7.026 10.813 3.431 1.00 89.38 255 LEU A CA 1
ATOM 2047 C C . LEU A 1 255 ? -8.411 10.382 2.907 1.00 89.38 255 LEU A C 1
ATOM 2049 O O . LEU A 1 255 ? -9.064 9.615 3.617 1.00 89.38 255 LEU A O 1
ATOM 2053 N N . PRO A 1 256 ? -8.856 10.746 1.684 1.00 88.31 256 PRO A N 1
ATOM 2054 C CA . PRO A 1 256 ? -10.044 10.125 1.097 1.00 88.31 256 PRO A CA 1
ATOM 2055 C C . PRO A 1 256 ? -9.892 8.606 0.975 1.00 88.31 256 PRO A C 1
ATOM 2057 O O . PRO A 1 256 ? -10.828 7.867 1.259 1.00 88.31 256 PRO A O 1
ATOM 2060 N N . CYS A 1 257 ? -8.688 8.132 0.634 1.00 84.44 257 CYS A N 1
ATOM 2061 C CA . CYS A 1 257 ? -8.370 6.713 0.647 1.00 84.44 257 CYS A CA 1
ATOM 2062 C C . CYS A 1 257 ? -8.373 6.159 2.080 1.00 84.44 257 CYS A C 1
ATOM 2064 O O . CYS A 1 257 ? -8.863 5.067 2.282 1.00 84.44 257 CYS A O 1
ATOM 2066 N N . GLY A 1 258 ? -7.859 6.887 3.076 1.00 80.69 258 GLY A N 1
ATOM 2067 C CA . GLY A 1 258 ? -7.740 6.395 4.456 1.00 80.69 258 GLY A CA 1
ATOM 2068 C C . GLY A 1 258 ? -9.065 6.096 5.172 1.00 80.69 258 GLY A C 1
ATOM 2069 O O . GLY A 1 258 ? -9.083 5.235 6.049 1.00 80.69 258 GLY A O 1
ATOM 2070 N N . VAL A 1 259 ? -10.152 6.788 4.805 1.00 89.25 259 VAL A N 1
ATOM 2071 C CA . VAL A 1 259 ? -11.480 6.673 5.452 1.00 89.25 259 VAL A CA 1
ATOM 2072 C C . VAL A 1 259 ? -12.584 6.214 4.485 1.00 89.25 259 VAL A C 1
ATOM 2074 O O . VAL A 1 259 ? -13.625 5.739 4.922 1.00 89.25 259 VAL A O 1
ATOM 2077 N N . HIS A 1 260 ? -12.386 6.357 3.170 1.00 85.31 260 HIS A N 1
ATOM 2078 C CA . HIS A 1 260 ? -13.366 6.064 2.101 1.00 85.31 260 HIS A CA 1
ATOM 2079 C C . HIS A 1 260 ? -14.598 6.979 2.070 1.00 85.31 260 HIS A C 1
ATOM 2081 O O . HIS A 1 260 ? -15.443 6.845 1.188 1.00 85.31 260 HIS A O 1
ATOM 2087 N N . MET A 1 261 ? -14.695 7.941 2.990 1.00 66.81 261 MET A N 1
ATOM 2088 C CA . MET A 1 261 ? -15.779 8.916 3.048 1.00 66.81 261 MET A CA 1
ATOM 2089 C C . MET A 1 261 ? -15.240 10.344 3.033 1.00 66.81 261 MET A C 1
ATOM 2091 O O . MET A 1 261 ? -14.319 10.696 3.768 1.00 66.81 261 MET A O 1
ATOM 2095 N N . TYR A 1 262 ? -15.868 11.187 2.216 1.00 57.19 262 TYR A N 1
ATOM 2096 C CA . TYR A 1 262 ? -15.633 12.624 2.178 1.00 57.19 262 TYR A CA 1
ATOM 2097 C C . TYR A 1 262 ? -16.983 13.337 2.088 1.00 57.19 262 TYR A C 1
ATOM 2099 O O . TYR A 1 262 ? -17.657 13.271 1.065 1.00 57.19 262 TYR A O 1
ATOM 2107 N N . LEU A 1 263 ? -17.393 14.006 3.167 1.00 56.22 263 LEU A N 1
ATOM 2108 C CA . LEU A 1 263 ? -18.688 14.698 3.229 1.00 56.22 263 LEU A CA 1
ATOM 2109 C C . LEU A 1 263 ? -18.651 16.115 2.625 1.00 56.22 263 LEU A C 1
ATOM 2111 O O . LEU A 1 263 ? -19.701 16.738 2.462 1.00 56.22 263 LEU A O 1
ATOM 2115 N N . GLY A 1 264 ? -17.469 16.638 2.268 1.00 62.00 264 GLY A N 1
ATOM 2116 C CA . GLY A 1 264 ? -17.317 17.999 1.742 1.00 62.00 264 GLY A CA 1
ATOM 2117 C C . GLY A 1 264 ? -18.038 19.045 2.606 1.00 62.00 264 GLY A C 1
ATOM 2118 O O . GLY A 1 264 ? -17.970 18.996 3.830 1.00 62.00 264 GLY A O 1
ATOM 2119 N N . LYS A 1 265 ? -18.763 19.978 1.974 1.00 59.91 265 LYS A N 1
ATOM 2120 C CA . LYS A 1 265 ? -19.613 20.980 2.653 1.00 59.91 265 LYS A CA 1
ATOM 2121 C C . LYS A 1 265 ? -21.008 20.465 3.057 1.00 59.91 265 LYS A C 1
ATOM 2123 O O . LYS A 1 265 ? -21.862 21.289 3.350 1.00 59.91 265 LYS A O 1
ATOM 2128 N N . GLY A 1 266 ? -21.250 19.151 3.059 1.00 55.22 266 GLY A N 1
ATOM 2129 C CA . GLY A 1 266 ? -22.541 18.560 3.423 1.00 55.22 266 GLY A CA 1
ATOM 2130 C C . GLY A 1 266 ? -23.674 18.999 2.491 1.00 55.22 266 GLY A C 1
ATOM 2131 O O . GLY A 1 266 ? -24.322 20.015 2.720 1.00 55.22 266 GLY A O 1
ATOM 2132 N N . LYS A 1 267 ? -23.938 18.228 1.435 1.00 58.12 267 LYS A N 1
ATOM 2133 C CA . LYS A 1 267 ? -25.192 18.340 0.678 1.00 58.12 267 LYS A CA 1
ATOM 2134 C C . LYS A 1 267 ? -26.063 17.137 0.998 1.00 58.12 267 LYS A C 1
ATOM 2136 O O . LYS A 1 267 ? -25.575 16.011 0.998 1.00 58.12 267 LYS A O 1
ATOM 2141 N N . GLU A 1 268 ? -27.340 17.391 1.244 1.00 60.19 268 GLU A N 1
ATOM 2142 C CA . GLU A 1 268 ? -28.362 16.353 1.283 1.00 60.19 268 GLU A CA 1
ATOM 2143 C C . GLU A 1 268 ? -28.403 15.667 -0.091 1.00 60.19 268 GLU A C 1
ATOM 2145 O O . GLU A 1 268 ? -28.579 16.324 -1.120 1.00 60.19 268 GLU A O 1
ATOM 2150 N N . ILE A 1 269 ? -28.155 14.356 -0.125 1.00 58.81 269 ILE A N 1
ATOM 2151 C CA . ILE A 1 269 ? -28.221 13.571 -1.358 1.00 58.81 269 ILE A CA 1
ATOM 2152 C C . ILE A 1 269 ? -29.584 12.884 -1.367 1.00 58.81 269 ILE A C 1
ATOM 2154 O O . ILE A 1 269 ? -29.786 11.890 -0.673 1.00 58.81 269 ILE A O 1
ATOM 2158 N N . GLN A 1 270 ? -30.524 13.397 -2.162 1.00 56.94 270 GLN A N 1
ATOM 2159 C CA . GLN A 1 270 ? -31.715 12.626 -2.509 1.00 56.94 270 GLN A CA 1
ATOM 2160 C C . GLN A 1 270 ? -31.313 11.532 -3.497 1.00 56.94 270 GLN A C 1
ATOM 2162 O O . GLN A 1 270 ? -31.144 11.775 -4.691 1.00 56.94 270 GLN A O 1
ATOM 2167 N N . ILE A 1 271 ? -31.134 10.316 -2.989 1.00 60.09 271 ILE A N 1
ATOM 2168 C CA . ILE A 1 271 ? -30.842 9.148 -3.815 1.00 60.09 271 ILE A CA 1
ATOM 2169 C C . ILE A 1 271 ? -32.173 8.573 -4.307 1.00 60.09 271 ILE A C 1
ATOM 2171 O O . ILE A 1 271 ? -32.964 8.048 -3.526 1.00 60.09 271 ILE A O 1
ATOM 2175 N N . ARG A 1 272 ? -32.423 8.660 -5.617 1.00 53.69 272 ARG A N 1
ATOM 2176 C CA . ARG A 1 272 ? -33.488 7.908 -6.293 1.00 53.69 272 ARG A CA 1
ATOM 2177 C C . ARG A 1 272 ? -32.849 6.798 -7.115 1.00 53.69 272 ARG A C 1
ATOM 2179 O O . ARG A 1 272 ? -32.163 7.071 -8.096 1.00 53.69 272 ARG A O 1
ATOM 2186 N N . HIS A 1 273 ? -33.086 5.551 -6.729 1.00 49.50 273 HIS A N 1
ATOM 2187 C CA . HIS A 1 273 ? -32.725 4.403 -7.554 1.00 49.50 273 HIS A CA 1
ATOM 2188 C C . HIS A 1 273 ? -33.817 4.195 -8.609 1.00 49.50 273 HIS A C 1
ATOM 2190 O O . HIS A 1 273 ? -34.945 3.848 -8.268 1.00 49.50 273 HIS A O 1
ATOM 2196 N N . SER A 1 274 ? -33.486 4.427 -9.882 1.00 48.75 274 SER A N 1
ATOM 2197 C CA . SER A 1 274 ? -34.323 4.030 -11.017 1.00 48.75 274 SER A CA 1
ATOM 2198 C C . SER A 1 274 ? -33.682 2.815 -11.699 1.00 48.75 274 SER A C 1
ATOM 2200 O O . SER A 1 274 ? -32.502 2.889 -12.042 1.00 48.75 274 SER A O 1
ATOM 2202 N N . PRO A 1 275 ? -34.407 1.701 -11.895 1.00 56.72 275 PRO A N 1
ATOM 2203 C CA . PRO A 1 275 ? -33.866 0.477 -12.492 1.00 56.72 275 PRO A CA 1
ATOM 2204 C C . PRO A 1 275 ? -33.591 0.581 -14.004 1.00 56.72 275 PRO A C 1
ATOM 2206 O O . PRO A 1 275 ? -33.105 -0.374 -14.603 1.00 56.72 275 PRO A O 1
ATOM 2209 N N . THR A 1 276 ? -33.870 1.721 -14.638 1.00 52.53 276 THR A N 1
ATOM 2210 C CA . THR A 1 276 ? -33.683 1.927 -16.080 1.00 52.53 276 THR A CA 1
ATOM 2211 C C . THR A 1 276 ? -32.667 3.032 -16.360 1.00 52.53 276 THR A C 1
ATOM 2213 O O . THR A 1 276 ? -32.888 4.194 -16.014 1.00 52.53 276 THR A O 1
ATOM 2216 N N . PHE A 1 277 ? -31.567 2.669 -17.026 1.00 47.19 277 PHE A N 1
ATOM 2217 C CA . PHE A 1 277 ? -30.634 3.599 -17.665 1.00 47.19 277 PHE A CA 1
ATOM 2218 C C . PHE A 1 277 ? -31.389 4.587 -18.577 1.00 47.19 277 PHE A C 1
ATOM 2220 O O . PHE A 1 277 ? -32.179 4.163 -19.416 1.00 47.19 277 PHE A O 1
ATOM 2227 N N . GLY A 1 278 ? -31.090 5.888 -18.472 1.00 50.59 278 GLY A N 1
ATOM 2228 C CA . GLY A 1 278 ? -31.195 6.789 -19.629 1.00 50.59 278 GLY A CA 1
ATOM 2229 C C . GLY A 1 278 ? -32.238 7.911 -19.640 1.00 50.59 278 GLY A C 1
ATOM 2230 O O . GLY A 1 278 ? -32.368 8.543 -20.682 1.00 50.59 278 GLY A O 1
ATOM 2231 N N . VAL A 1 279 ? -32.933 8.244 -18.548 1.00 39.34 279 VAL A N 1
ATOM 2232 C CA . VAL A 1 279 ? -33.754 9.477 -18.518 1.00 39.34 279 VAL A CA 1
ATOM 2233 C C . VAL A 1 279 ? -33.132 10.496 -17.569 1.00 39.34 279 VAL A C 1
ATOM 2235 O O . VAL A 1 279 ? -33.352 10.458 -16.360 1.00 39.34 279 VAL A O 1
ATOM 2238 N N . GLN A 1 280 ? -32.339 11.417 -18.120 1.00 41.03 280 GLN A N 1
ATOM 2239 C CA . GLN A 1 280 ? -32.071 12.688 -17.451 1.00 41.03 280 GLN A CA 1
ATOM 2240 C C . GLN A 1 280 ? -33.335 13.545 -17.565 1.00 41.03 280 GLN A C 1
ATOM 2242 O O . GLN A 1 280 ? -33.704 13.961 -18.660 1.00 41.03 280 GLN A O 1
ATOM 2247 N N . ILE A 1 281 ? -34.002 13.799 -16.442 1.00 44.62 281 ILE A N 1
ATOM 2248 C CA . ILE A 1 281 ? -34.974 14.891 -16.351 1.00 44.62 281 ILE A CA 1
ATOM 2249 C C . ILE A 1 281 ? -34.170 16.132 -15.938 1.00 44.62 281 ILE A C 1
ATOM 2251 O O . ILE A 1 281 ? -33.433 16.042 -14.950 1.00 44.62 281 ILE A O 1
ATOM 2255 N N . PRO A 1 282 ? -34.242 17.258 -16.672 1.00 44.09 282 PRO A N 1
ATOM 2256 C CA . PRO A 1 282 ? -33.597 18.488 -16.240 1.00 44.09 282 PRO A CA 1
ATOM 2257 C C . PRO A 1 282 ? -34.239 18.964 -14.935 1.00 44.09 282 PRO A C 1
ATOM 2259 O O . PRO A 1 282 ? -35.446 18.817 -14.748 1.00 44.09 282 PRO A O 1
ATOM 2262 N N . THR A 1 283 ? -33.396 19.498 -14.055 1.00 42.84 283 THR A N 1
ATOM 2263 C CA . THR A 1 283 ? -33.753 20.140 -12.780 1.00 42.84 283 THR A CA 1
ATOM 2264 C C . THR A 1 283 ? -34.899 21.128 -12.893 1.00 42.84 283 THR A C 1
ATOM 2266 O O . THR A 1 283 ? -34.840 21.944 -13.843 1.00 42.84 283 THR A O 1
#

Secondary structure (DSSP, 8-state):
-EE-BSBSEE--TTS----SB-TTS-B--TTSGGG---EE------TTS--BS--EE-EE-TTT--EE----TTTHHHHHHHHHHH---B-SSEEE-SSEEEEEE---SSS--EEEEEEPPS--SHHHHHHHHHHHHHHHHHHHHHHHHHHHHHHHTT-----------SSEEEEEEEEETTEEEEEEEEEETTEEEEEEEE-HHHHHT---BTT-PPPHHHHHHHT--------GGG---HHHHHHHHTT---HHHHHS---TT---------SSTT-----